Protein AF-A0A1Y3APF0-F1 (afdb_monomer_lite)

Sequence (193 aa):
MRGRDNGLPDYNTIRKYFNFPPVKNWSEINPLLYEKAPELFEILSRLYDNNLDNIDVYVGGMVESELDTGRPGPLFRAIIREQFLRIRDADRFWFENKHNGVFSEEEIEEIRKIKLWDIIVNATNIPTDAIQKDLFLFRPDDPCPQPRQMTIVAVVGYGVIKLNNRQRLKIKQQREMSQKKNYDKLCKYIPYH

Secondary structure (DSSP, 8-state):
-HHHHTTPPBHHHHHHHTTPPPP-SGGGT-HHHHHH-HHHHHHHHHHTTT-GGG-BHHHHHHHTS-TTT-PPPHHHHHHHHHHHHHHHHH-TT-TT-GGG-SS-HHHHHHHHH--HHHHHHHHS---TTSS-S-TTS--TTSSS--SSPPPHHHHHHHHHHHHHHHHHHHHHHHHHHHHHHHHHHHTT-----

Organism: Euroglyphus maynei (NCBI:txid6958)

Structure (mmCIF, N/CA/C/O backbone):
data_AF-A0A1Y3APF0-F1
#
_entry.id   AF-A0A1Y3APF0-F1
#
loop_
_atom_site.group_PDB
_atom_site.id
_atom_site.type_symbol
_atom_site.label_atom_id
_atom_site.label_alt_id
_atom_site.label_comp_id
_atom_site.label_asym_id
_atom_site.label_entity_id
_atom_site.label_seq_id
_atom_site.pdbx_PDB_ins_code
_atom_site.Cartn_x
_atom_site.Cartn_y
_atom_site.Cartn_z
_atom_site.occupancy
_atom_site.B_iso_or_equiv
_atom_site.auth_seq_id
_atom_site.auth_comp_id
_atom_site.auth_asym_id
_atom_site.auth_atom_id
_atom_site.pdbx_PDB_model_num
ATOM 1 N N . MET A 1 1 ? 1.932 -16.646 -12.198 1.00 64.50 1 MET A N 1
ATOM 2 C CA . MET A 1 1 ? 0.901 -17.092 -13.162 1.00 64.50 1 MET A CA 1
ATOM 3 C C . MET A 1 1 ? -0.330 -16.199 -13.133 1.00 64.50 1 MET A C 1
ATOM 5 O O . MET A 1 1 ? -0.555 -15.562 -14.145 1.00 64.50 1 MET A O 1
ATOM 9 N N . ARG A 1 2 ? -0.998 -15.983 -11.985 1.00 91.19 2 ARG A N 1
ATOM 10 C CA . ARG A 1 2 ? -2.202 -15.122 -11.908 1.00 91.19 2 ARG A CA 1
ATOM 11 C C . ARG A 1 2 ? -2.121 -13.772 -12.636 1.00 91.19 2 ARG A C 1
ATOM 13 O O . ARG A 1 2 ? -3.085 -13.410 -13.286 1.00 91.19 2 ARG A O 1
ATOM 20 N N . GLY A 1 3 ? -1.016 -13.026 -12.551 1.00 90.75 3 GLY A N 1
ATOM 21 C CA . GLY A 1 3 ? -0.902 -11.743 -13.267 1.00 90.75 3 GLY A CA 1
ATOM 22 C C . GLY A 1 3 ? -1.050 -11.880 -14.788 1.00 90.75 3 GLY A C 1
ATOM 23 O O . GLY A 1 3 ? -1.808 -11.134 -15.398 1.00 90.75 3 GLY A O 1
ATOM 24 N N . ARG A 1 4 ? -0.405 -12.893 -15.375 1.00 92.62 4 ARG A N 1
ATOM 25 C CA . ARG A 1 4 ? -0.500 -13.204 -16.807 1.00 92.62 4 ARG A CA 1
ATOM 26 C C . ARG A 1 4 ? -1.881 -13.736 -17.179 1.00 92.62 4 ARG A C 1
ATOM 28 O O . ARG A 1 4 ? -2.434 -13.308 -18.182 1.00 92.62 4 ARG A O 1
ATOM 35 N N . ASP A 1 5 ? -2.469 -14.584 -16.333 1.00 95.31 5 ASP A N 1
ATOM 36 C CA . ASP A 1 5 ? -3.828 -15.111 -16.538 1.00 95.31 5 ASP A CA 1
ATOM 37 C C . ASP A 1 5 ? -4.881 -13.987 -16.581 1.00 95.31 5 ASP A C 1
ATOM 39 O O . ASP A 1 5 ? -5.883 -14.093 -17.280 1.00 95.31 5 ASP A O 1
ATOM 43 N N . ASN A 1 6 ? -4.641 -12.898 -15.842 1.00 95.38 6 ASN A N 1
ATOM 44 C CA . ASN A 1 6 ? -5.496 -11.710 -15.817 1.00 95.38 6 ASN A CA 1
ATOM 45 C C . ASN A 1 6 ? -5.105 -10.652 -16.866 1.00 95.38 6 ASN A C 1
ATOM 47 O O . ASN A 1 6 ? -5.680 -9.567 -16.862 1.00 95.38 6 ASN A O 1
ATOM 51 N N . GLY A 1 7 ? -4.124 -10.930 -17.733 1.00 95.00 7 GLY A N 1
ATOM 52 C CA . GLY A 1 7 ? -3.685 -9.995 -18.769 1.00 95.00 7 GLY A CA 1
ATOM 53 C C . GLY A 1 7 ? -3.131 -8.681 -18.215 1.00 95.00 7 GLY A C 1
ATOM 54 O O . GLY A 1 7 ? -3.356 -7.629 -18.811 1.00 95.00 7 GLY A O 1
ATOM 55 N N . LEU A 1 8 ? -2.452 -8.715 -17.060 1.00 96.00 8 LEU A N 1
ATOM 56 C CA . LEU A 1 8 ? -1.826 -7.511 -16.518 1.00 96.00 8 LEU A CA 1
ATOM 57 C C . LEU A 1 8 ? -0.769 -6.971 -17.499 1.00 96.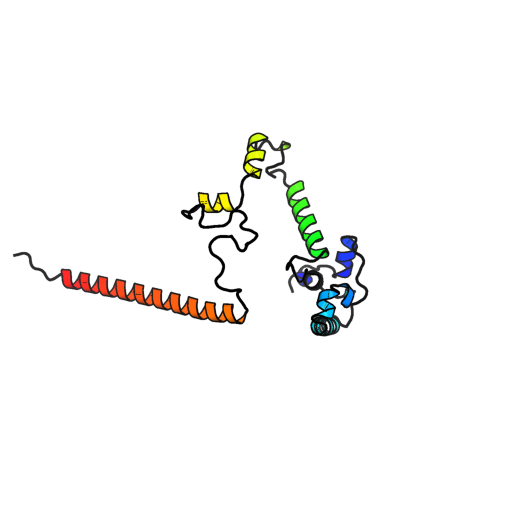00 8 LEU A C 1
ATOM 59 O O . LEU A 1 8 ? 0.039 -7.761 -17.993 1.00 96.00 8 LEU A O 1
ATOM 63 N N . PRO A 1 9 ? -0.738 -5.649 -17.747 1.00 96.38 9 PRO A N 1
ATOM 64 C CA . PRO A 1 9 ? 0.321 -5.031 -18.533 1.00 96.38 9 PRO A CA 1
ATOM 65 C C . PRO A 1 9 ? 1.701 -5.206 -17.892 1.00 96.38 9 PRO A C 1
ATOM 67 O O . PRO A 1 9 ? 1.826 -5.496 -16.695 1.00 96.38 9 PRO A O 1
ATOM 70 N N . ASP A 1 10 ? 2.741 -4.981 -18.690 1.00 96.62 10 ASP A N 1
ATOM 71 C CA . ASP A 1 10 ? 4.117 -5.010 -18.214 1.00 96.62 10 ASP A CA 1
ATOM 72 C C . ASP A 1 10 ? 4.420 -3.859 -17.243 1.00 96.62 10 ASP A C 1
ATOM 74 O O . ASP A 1 10 ? 3.712 -2.848 -17.136 1.00 96.62 10 ASP A O 1
ATOM 78 N N . TYR A 1 11 ? 5.515 -4.033 -16.516 1.00 98.00 11 TYR A N 1
ATOM 79 C CA . TYR A 1 11 ? 6.002 -3.106 -15.511 1.00 98.00 11 TYR A CA 1
ATOM 80 C C . TYR A 1 11 ? 6.180 -1.674 -16.037 1.00 98.00 11 TYR A C 1
ATOM 82 O O . TYR A 1 11 ? 5.711 -0.732 -15.394 1.00 98.00 11 TYR A O 1
ATOM 90 N N . ASN A 1 12 ? 6.794 -1.482 -17.207 1.00 98.00 12 ASN A N 1
ATOM 91 C CA . ASN A 1 12 ? 7.037 -0.152 -17.765 1.00 98.00 12 ASN A CA 1
ATOM 92 C C . ASN A 1 12 ? 5.746 0.521 -18.244 1.00 98.00 12 ASN A C 1
ATOM 94 O O . ASN A 1 12 ? 5.584 1.734 -18.071 1.00 98.00 12 ASN A O 1
ATOM 98 N N . THR A 1 13 ? 4.802 -0.246 -18.785 1.00 98.00 13 THR A N 1
ATOM 99 C CA . THR A 1 13 ? 3.464 0.246 -19.128 1.00 98.00 13 THR A CA 1
ATOM 100 C C . THR A 1 13 ? 2.712 0.732 -17.889 1.00 98.00 13 THR A C 1
ATOM 102 O O . THR A 1 13 ? 2.185 1.848 -17.893 1.00 98.00 13 THR A O 1
ATOM 105 N N . ILE A 1 14 ? 2.715 -0.032 -16.791 1.00 97.81 14 ILE A N 1
ATOM 106 C CA . ILE A 1 14 ? 2.063 0.395 -15.542 1.00 97.81 14 ILE A CA 1
ATOM 107 C C . ILE A 1 14 ? 2.780 1.593 -14.906 1.00 97.81 14 ILE A C 1
ATOM 109 O O . ILE A 1 14 ? 2.119 2.507 -14.412 1.00 97.81 14 ILE A O 1
ATOM 113 N N . ARG A 1 15 ? 4.115 1.661 -14.967 1.00 98.25 15 ARG A N 1
ATOM 114 C CA . ARG A 1 15 ? 4.859 2.851 -14.523 1.00 98.25 15 ARG A CA 1
ATOM 115 C C . ARG A 1 15 ? 4.406 4.108 -15.252 1.00 98.25 15 ARG A C 1
ATOM 117 O O . ARG A 1 15 ? 4.077 5.090 -14.592 1.00 98.25 15 ARG A O 1
ATOM 124 N N . LYS A 1 16 ? 4.318 4.054 -16.585 1.00 98.00 16 LYS A N 1
ATOM 125 C CA . LYS A 1 16 ? 3.827 5.173 -17.402 1.00 98.00 16 LYS A CA 1
ATOM 126 C C . LYS A 1 16 ? 2.398 5.564 -17.025 1.00 98.00 16 LYS A C 1
ATOM 128 O O . LYS A 1 16 ? 2.129 6.752 -16.889 1.00 98.00 16 LYS A O 1
ATOM 133 N N . TYR A 1 17 ? 1.509 4.591 -16.805 1.00 97.62 17 TYR A N 1
ATOM 134 C CA . TYR A 1 17 ? 0.131 4.851 -16.368 1.00 97.62 17 TYR A CA 1
ATOM 135 C C . TYR A 1 17 ? 0.074 5.654 -15.056 1.00 97.62 17 TYR A C 1
ATOM 137 O O . TYR A 1 17 ? -0.716 6.585 -14.932 1.00 97.62 17 TYR A O 1
ATOM 145 N N . PHE A 1 18 ? 0.959 5.353 -14.099 1.00 97.94 18 PHE A N 1
ATOM 146 C CA . PHE A 1 18 ? 1.084 6.100 -12.840 1.00 97.94 18 PHE A CA 1
ATOM 147 C C . PHE A 1 18 ? 2.016 7.326 -12.921 1.00 97.94 18 PHE A C 1
ATOM 149 O O . PHE A 1 18 ? 2.407 7.863 -11.886 1.00 97.94 18 PHE A O 1
ATOM 156 N N . ASN A 1 19 ? 2.352 7.805 -14.124 1.00 97.94 19 ASN A N 1
ATOM 157 C CA . ASN A 1 19 ? 3.243 8.948 -14.373 1.00 97.94 19 ASN A CA 1
ATOM 158 C C . ASN A 1 19 ? 4.678 8.783 -13.840 1.00 97.94 19 ASN A C 1
ATOM 160 O O . ASN A 1 19 ? 5.387 9.768 -13.627 1.00 97.94 19 ASN A O 1
ATOM 164 N N . PHE A 1 20 ? 5.137 7.548 -13.647 1.00 97.69 20 PHE A N 1
ATOM 165 C CA . PHE A 1 20 ? 6.541 7.271 -13.378 1.00 97.69 20 PHE A CA 1
ATOM 166 C C . PHE A 1 20 ? 7.329 7.153 -14.689 1.00 97.69 20 PHE A C 1
ATOM 168 O O . PHE A 1 20 ? 6.816 6.612 -15.675 1.00 97.69 20 PHE A O 1
ATOM 175 N N . PRO A 1 21 ? 8.598 7.600 -14.719 1.00 96.94 21 PRO A N 1
ATOM 176 C CA . PRO A 1 21 ? 9.449 7.378 -15.877 1.00 96.94 21 PRO A CA 1
ATOM 177 C C . PRO A 1 21 ? 9.666 5.869 -16.080 1.00 96.94 21 PRO A C 1
ATOM 179 O O . PRO A 1 21 ? 9.893 5.152 -15.093 1.00 96.94 21 PRO A O 1
ATOM 182 N N . PRO A 1 22 ? 9.609 5.367 -17.327 1.00 96.81 22 PRO A N 1
ATOM 183 C CA . PRO A 1 22 ? 9.982 3.988 -17.609 1.00 96.81 22 PRO A CA 1
ATOM 184 C C . PRO A 1 22 ? 11.457 3.777 -17.273 1.00 96.81 22 PRO A C 1
ATOM 186 O O . PRO A 1 22 ? 12.277 4.668 -17.515 1.00 96.81 22 PRO A O 1
ATOM 189 N N . VAL A 1 23 ? 11.784 2.608 -16.729 1.00 97.38 23 VAL A N 1
ATOM 190 C CA . VAL A 1 23 ? 13.181 2.237 -16.486 1.00 97.38 23 VAL A CA 1
ATOM 191 C C . VAL A 1 23 ? 13.840 1.839 -17.804 1.00 97.38 23 VAL A C 1
ATOM 193 O O . VAL A 1 23 ? 13.210 1.214 -18.662 1.00 97.38 23 VAL A O 1
ATOM 196 N N . LYS A 1 24 ? 15.108 2.211 -17.970 1.00 96.75 24 LYS A N 1
ATOM 197 C CA . LYS A 1 24 ? 15.900 1.979 -19.190 1.00 96.75 24 LYS A CA 1
ATOM 198 C C . LYS A 1 24 ? 17.045 0.992 -18.990 1.00 96.75 24 LYS A C 1
ATOM 200 O O . LYS A 1 24 ? 17.653 0.554 -19.962 1.00 96.75 24 LYS A O 1
ATOM 205 N N . ASN A 1 25 ? 17.349 0.641 -17.745 1.00 96.31 25 ASN A N 1
ATOM 206 C CA . ASN A 1 25 ? 18.314 -0.390 -17.377 1.00 96.31 25 ASN A CA 1
ATOM 207 C C . ASN A 1 25 ? 17.884 -1.075 -16.070 1.00 96.31 25 ASN A C 1
ATOM 209 O O . ASN A 1 25 ? 17.063 -0.557 -15.316 1.00 96.31 25 ASN A O 1
ATOM 213 N N . TRP A 1 26 ? 18.451 -2.250 -15.803 1.00 96.88 26 TRP A N 1
ATOM 214 C CA . TRP A 1 26 ? 18.116 -3.064 -14.632 1.00 96.88 26 TRP A CA 1
ATOM 215 C C . TRP A 1 26 ? 18.462 -2.383 -13.301 1.00 96.88 26 TRP A C 1
ATOM 217 O O . TRP A 1 26 ? 17.704 -2.502 -12.341 1.00 96.88 26 TRP A O 1
ATOM 227 N N . SER A 1 27 ? 19.55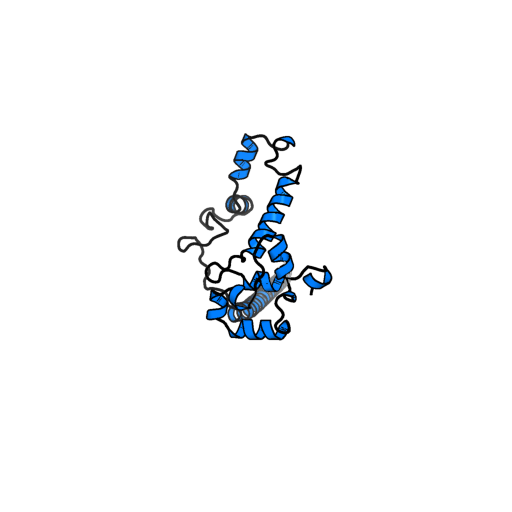5 -1.616 -13.257 1.00 96.69 27 SER A N 1
ATOM 228 C CA . SER A 1 27 ? 19.973 -0.869 -12.065 1.00 96.69 27 SER A CA 1
ATOM 229 C C . SER A 1 27 ? 19.008 0.248 -11.666 1.00 96.69 27 SER A C 1
ATOM 231 O O . SER A 1 27 ? 18.909 0.563 -10.484 1.00 96.69 27 SER A O 1
ATOM 233 N N . GLU A 1 28 ? 18.260 0.825 -12.611 1.00 97.25 28 GLU A N 1
ATOM 234 C CA . GLU A 1 28 ? 17.280 1.885 -12.332 1.00 97.25 28 GLU A CA 1
ATOM 235 C C . GLU A 1 28 ? 16.063 1.398 -11.534 1.00 97.25 28 GLU A C 1
ATOM 237 O O . GLU A 1 28 ? 15.410 2.214 -10.885 1.00 97.25 28 GLU A O 1
ATOM 242 N N . ILE A 1 29 ? 15.753 0.095 -11.551 1.00 96.94 29 ILE A N 1
ATOM 243 C CA . ILE A 1 29 ? 14.611 -0.458 -10.801 1.00 96.94 29 ILE A CA 1
ATOM 244 C C . ILE A 1 29 ? 14.836 -0.277 -9.295 1.00 96.94 29 ILE A C 1
ATOM 246 O O . ILE A 1 29 ? 13.931 0.137 -8.572 1.00 96.94 29 ILE A O 1
ATOM 250 N N . ASN A 1 30 ? 16.048 -0.579 -8.823 1.00 97.50 30 ASN A N 1
ATOM 251 C CA . ASN A 1 30 ? 16.456 -0.375 -7.437 1.00 97.50 30 ASN A CA 1
ATOM 252 C C . ASN A 1 30 ? 17.993 -0.298 -7.346 1.00 97.50 30 ASN A C 1
ATOM 254 O O . ASN A 1 30 ? 18.642 -1.340 -7.228 1.00 97.50 30 ASN A O 1
ATOM 258 N N . PRO A 1 31 ? 18.584 0.913 -7.377 1.00 96.31 31 PRO A N 1
ATOM 259 C CA . PRO A 1 31 ? 20.039 1.079 -7.412 1.00 96.31 31 PRO A CA 1
ATOM 260 C C . PRO A 1 31 ? 20.757 0.455 -6.212 1.00 96.31 31 PRO A C 1
ATOM 262 O O . PRO A 1 31 ? 21.804 -0.168 -6.365 1.00 96.31 31 PRO A O 1
ATOM 265 N N . LEU A 1 32 ? 20.168 0.567 -5.018 1.00 95.62 32 LEU A N 1
ATOM 266 C CA . LEU A 1 32 ? 20.764 0.038 -3.792 1.00 95.62 32 LEU A CA 1
ATOM 267 C C . LEU A 1 32 ? 20.726 -1.495 -3.755 1.00 95.62 32 LEU A C 1
ATOM 269 O O . LEU A 1 32 ? 21.680 -2.127 -3.305 1.00 95.62 32 LEU A O 1
ATOM 273 N N . LEU A 1 33 ? 19.629 -2.108 -4.211 1.00 96.12 33 LEU A N 1
ATOM 274 C CA . LEU A 1 33 ? 19.555 -3.566 -4.323 1.00 96.12 33 LEU A CA 1
ATOM 275 C C . LEU A 1 33 ? 20.475 -4.076 -5.432 1.00 96.12 33 LEU A C 1
ATOM 277 O O . LEU A 1 33 ? 21.080 -5.128 -5.261 1.00 96.12 33 LEU A O 1
ATOM 281 N N . TYR A 1 34 ? 20.616 -3.329 -6.528 1.00 96.69 34 TYR A N 1
ATOM 282 C CA . TYR A 1 34 ? 21.534 -3.666 -7.615 1.00 96.69 34 TYR A CA 1
ATOM 283 C C . TYR A 1 34 ? 22.988 -3.704 -7.142 1.00 96.69 34 TYR A C 1
ATOM 285 O O . TYR A 1 34 ? 23.720 -4.625 -7.485 1.00 96.69 34 TYR A O 1
ATOM 293 N N . GLU A 1 35 ? 23.392 -2.748 -6.302 1.00 96.75 35 GLU A N 1
ATOM 294 C CA . GLU A 1 35 ? 24.722 -2.735 -5.685 1.00 96.75 35 GLU A CA 1
ATOM 295 C C . GLU A 1 35 ? 24.926 -3.911 -4.716 1.00 96.75 35 GLU A C 1
ATOM 297 O O . GLU A 1 35 ? 25.985 -4.535 -4.705 1.00 96.75 35 GLU A O 1
ATOM 302 N N . LYS A 1 36 ? 23.914 -4.231 -3.900 1.00 96.62 36 LYS A N 1
ATOM 303 C CA . LYS A 1 36 ? 24.020 -5.256 -2.847 1.00 96.62 36 LYS A CA 1
ATOM 304 C C . LYS A 1 36 ? 23.851 -6.695 -3.335 1.00 96.62 36 LYS A C 1
ATOM 306 O O . LYS A 1 36 ? 24.342 -7.598 -2.664 1.00 96.62 36 LYS A O 1
ATOM 311 N N . ALA A 1 37 ? 23.117 -6.905 -4.423 1.00 96.31 37 ALA A N 1
ATOM 312 C CA . ALA A 1 37 ? 22.774 -8.220 -4.962 1.00 96.31 37 ALA A CA 1
ATOM 313 C C . ALA A 1 37 ? 22.732 -8.195 -6.506 1.00 96.31 37 ALA A C 1
ATOM 315 O O . ALA A 1 37 ? 21.667 -8.406 -7.101 1.00 96.31 37 ALA A O 1
ATOM 316 N N . PRO A 1 38 ? 23.858 -7.904 -7.185 1.00 96.75 38 PRO A N 1
ATOM 317 C CA . PRO A 1 38 ? 23.908 -7.826 -8.647 1.00 96.75 38 PRO A CA 1
ATOM 318 C C . PRO A 1 38 ? 23.488 -9.138 -9.332 1.00 96.75 38 PRO A C 1
ATOM 320 O O . PRO A 1 38 ? 22.846 -9.113 -10.383 1.00 96.75 38 PRO A O 1
ATOM 323 N N . GLU A 1 39 ? 23.750 -10.289 -8.709 1.00 97.50 39 GLU A N 1
ATOM 324 C CA . GLU A 1 39 ? 23.386 -11.615 -9.212 1.00 97.50 39 GLU A CA 1
ATOM 325 C C . GLU A 1 39 ? 21.870 -11.794 -9.393 1.00 97.50 39 GLU A C 1
ATOM 327 O O . GLU A 1 39 ? 21.427 -12.492 -10.309 1.00 97.50 39 GLU A O 1
ATOM 332 N N . LEU A 1 40 ? 21.052 -11.123 -8.570 1.00 96.69 40 LEU A N 1
ATOM 333 C CA . LEU A 1 40 ? 19.597 -11.117 -8.730 1.00 96.69 40 LEU A CA 1
ATOM 334 C C . LEU A 1 40 ? 19.206 -10.483 -10.068 1.00 96.69 40 LEU A C 1
ATOM 336 O O . LEU A 1 40 ? 18.346 -11.008 -10.776 1.00 96.69 40 LEU A O 1
ATOM 340 N N . PHE A 1 41 ? 19.842 -9.370 -10.431 1.00 97.50 41 PHE A N 1
ATOM 341 C CA . PHE A 1 41 ? 19.545 -8.654 -11.668 1.00 97.50 41 PHE A CA 1
ATOM 342 C C . PHE A 1 41 ? 20.100 -9.363 -12.900 1.00 97.50 41 PHE A C 1
ATOM 344 O O . PHE A 1 41 ? 19.462 -9.311 -13.948 1.00 97.50 41 PHE A O 1
ATOM 351 N N . GLU A 1 42 ? 21.211 -10.094 -12.785 1.00 97.12 42 GLU A N 1
ATOM 352 C CA . GLU A 1 42 ? 21.680 -10.985 -13.854 1.00 97.12 42 GLU A CA 1
ATOM 353 C C . GLU A 1 42 ? 20.669 -12.101 -14.147 1.00 97.12 42 GLU A C 1
ATOM 355 O O . GLU A 1 42 ? 20.366 -12.394 -15.308 1.00 97.12 42 GLU A O 1
ATOM 360 N N . ILE A 1 43 ? 20.112 -12.710 -13.095 1.00 97.69 43 ILE A N 1
ATOM 361 C CA . ILE A 1 43 ? 19.075 -13.739 -13.225 1.00 97.69 43 ILE A CA 1
ATOM 362 C C . ILE A 1 43 ? 17.811 -13.139 -13.841 1.00 97.69 43 ILE A C 1
ATOM 364 O O . ILE A 1 43 ? 17.278 -13.706 -14.794 1.00 97.69 43 ILE A O 1
ATOM 368 N N . LEU A 1 44 ? 17.339 -11.996 -13.335 1.00 97.06 44 LEU A N 1
ATOM 369 C CA . LEU A 1 44 ? 16.156 -11.320 -13.870 1.00 97.06 44 LEU A CA 1
ATOM 370 C C . LEU A 1 44 ? 16.348 -10.930 -15.338 1.00 97.06 44 LEU A C 1
ATOM 372 O O . LEU A 1 44 ? 15.484 -11.231 -16.157 1.00 97.06 44 LEU A O 1
ATOM 376 N N . SER A 1 45 ? 17.497 -10.347 -15.684 1.00 97.19 45 SER A N 1
ATOM 377 C CA . SER A 1 45 ? 17.846 -10.015 -17.065 1.00 97.19 45 SER A CA 1
ATOM 378 C C . SER A 1 45 ? 17.752 -11.236 -17.969 1.00 97.19 45 SER A C 1
ATOM 380 O O . SER A 1 45 ? 17.051 -11.194 -18.976 1.00 97.19 45 SER A O 1
ATOM 382 N N . ARG A 1 46 ? 18.347 -12.365 -17.575 1.00 97.56 46 ARG A N 1
ATOM 383 C CA . ARG A 1 46 ? 18.271 -13.603 -18.359 1.00 97.56 46 ARG A CA 1
ATOM 384 C C . ARG A 1 46 ? 16.847 -14.151 -18.479 1.00 97.56 46 ARG A C 1
ATOM 386 O O . ARG A 1 46 ? 16.483 -14.634 -19.542 1.00 97.56 46 ARG A O 1
ATOM 393 N N . LEU A 1 47 ? 16.051 -14.096 -17.409 1.00 96.94 47 LEU A N 1
ATOM 394 C CA . LEU A 1 47 ? 14.676 -14.615 -17.396 1.00 96.94 47 LEU A CA 1
ATOM 395 C C . LEU A 1 47 ? 13.717 -13.828 -18.296 1.00 96.94 47 LEU A C 1
ATOM 397 O O . LEU A 1 47 ? 12.712 -14.385 -18.731 1.00 96.94 47 LEU A O 1
ATOM 401 N N . TYR A 1 48 ? 14.014 -12.555 -18.546 1.00 96.94 48 TYR A N 1
ATOM 402 C CA . TYR A 1 48 ? 13.210 -11.671 -19.387 1.00 96.94 48 TYR A CA 1
ATOM 403 C C . TYR A 1 48 ? 13.904 -11.323 -20.712 1.00 96.94 48 TYR A C 1
ATOM 405 O O . TYR A 1 48 ? 13.595 -10.293 -21.305 1.00 96.94 48 TYR A O 1
ATOM 413 N N . ASP A 1 49 ? 14.848 -12.151 -21.177 1.00 97.19 49 ASP A N 1
ATOM 414 C CA . ASP A 1 49 ? 15.582 -11.967 -22.443 1.00 97.19 49 ASP A CA 1
ATOM 415 C C . ASP A 1 49 ? 16.234 -10.577 -22.582 1.00 97.19 49 ASP A C 1
ATOM 417 O O . ASP A 1 49 ? 16.294 -9.981 -23.656 1.00 97.19 49 ASP A O 1
ATOM 421 N N . ASN A 1 50 ? 16.701 -10.038 -21.455 1.00 96.31 50 ASN A N 1
ATOM 422 C CA . ASN A 1 50 ? 17.232 -8.689 -21.292 1.00 96.31 50 ASN A CA 1
ATOM 423 C C . ASN A 1 50 ? 16.284 -7.572 -21.784 1.00 96.31 50 ASN A C 1
ATOM 425 O O . ASN A 1 50 ? 16.729 -6.474 -22.117 1.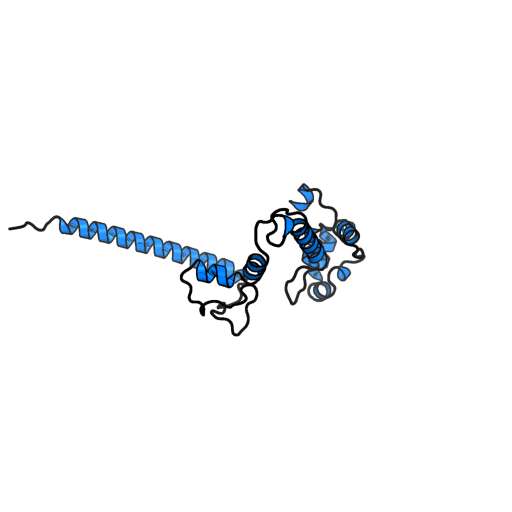00 96.31 50 ASN A O 1
ATOM 429 N N . ASN A 1 51 ? 14.976 -7.836 -21.811 1.00 96.81 51 ASN A N 1
ATOM 430 C CA . ASN A 1 51 ? 13.950 -6.892 -22.226 1.00 96.81 51 ASN A CA 1
ATOM 431 C C . ASN A 1 51 ? 13.148 -6.383 -21.017 1.00 96.81 51 ASN A C 1
ATOM 433 O O . ASN A 1 51 ? 12.361 -7.110 -20.411 1.00 96.81 51 ASN A O 1
ATOM 437 N N . LEU A 1 52 ? 13.329 -5.102 -20.688 1.00 95.19 52 LEU A N 1
ATOM 438 C CA . LEU A 1 52 ? 12.658 -4.447 -19.559 1.00 95.19 52 LEU A CA 1
ATOM 439 C C . LEU A 1 52 ? 11.143 -4.297 -19.763 1.00 95.19 52 LEU A C 1
ATOM 441 O O . LEU A 1 52 ? 10.401 -4.265 -18.783 1.00 95.19 52 LEU A O 1
ATOM 445 N N . ASP A 1 53 ? 10.678 -4.259 -21.014 1.00 95.56 53 ASP A N 1
ATOM 446 C CA . ASP A 1 53 ? 9.253 -4.147 -21.349 1.00 95.56 53 ASP A CA 1
ATOM 447 C C . ASP A 1 53 ? 8.521 -5.502 -21.261 1.00 95.56 53 ASP A C 1
ATOM 449 O O . ASP A 1 53 ? 7.312 -5.571 -21.454 1.00 95.56 53 ASP A O 1
ATOM 453 N N . ASN A 1 54 ? 9.233 -6.584 -20.919 1.00 95.94 54 ASN A N 1
ATOM 454 C CA . ASN A 1 54 ? 8.644 -7.901 -20.659 1.00 95.94 54 ASN A CA 1
ATOM 455 C C . ASN A 1 54 ? 8.488 -8.210 -19.161 1.00 95.94 54 ASN A C 1
ATOM 457 O O . ASN A 1 54 ? 7.972 -9.273 -18.809 1.00 95.94 54 ASN A O 1
ATOM 461 N N . ILE A 1 55 ? 8.944 -7.323 -18.269 1.00 97.25 55 ILE A N 1
ATOM 462 C CA . ILE A 1 55 ? 8.908 -7.567 -16.824 1.00 97.25 55 ILE A CA 1
ATOM 463 C C . ILE A 1 55 ? 7.453 -7.610 -16.346 1.00 97.25 55 ILE A C 1
ATOM 465 O O . ILE A 1 55 ? 6.705 -6.643 -16.496 1.00 97.25 55 ILE A O 1
ATOM 469 N N . ASP A 1 56 ? 7.064 -8.707 -15.691 1.00 97.06 56 ASP A N 1
ATOM 470 C CA . ASP A 1 56 ? 5.764 -8.791 -15.026 1.00 97.06 56 ASP A CA 1
ATOM 471 C C . ASP A 1 56 ? 5.667 -7.698 -13.943 1.00 97.06 56 ASP A C 1
ATOM 473 O O . ASP A 1 56 ? 6.537 -7.606 -13.070 1.00 97.06 56 ASP A O 1
ATOM 477 N N . VAL A 1 57 ? 4.577 -6.917 -13.926 1.00 96.75 57 VAL A N 1
ATOM 478 C CA . VAL A 1 57 ? 4.381 -5.812 -12.960 1.00 96.75 57 VAL A CA 1
ATOM 479 C C . VAL A 1 57 ? 4.596 -6.238 -11.505 1.00 96.75 57 VAL A C 1
ATOM 481 O O . VAL A 1 57 ? 5.145 -5.482 -10.705 1.00 96.75 57 VAL A O 1
ATOM 484 N N . TYR A 1 58 ? 4.206 -7.471 -11.162 1.00 96.00 58 TYR A N 1
ATOM 485 C CA . TYR A 1 58 ? 4.389 -7.996 -9.815 1.00 96.00 58 TYR A CA 1
ATOM 486 C C . TYR A 1 58 ? 5.873 -8.154 -9.462 1.00 96.00 58 TYR A C 1
ATOM 488 O O . TYR A 1 58 ? 6.287 -7.784 -8.369 1.00 96.00 58 TYR A O 1
ATOM 496 N N . VAL A 1 59 ? 6.681 -8.664 -10.396 1.00 96.69 59 VAL A N 1
ATOM 497 C CA . VAL A 1 59 ? 8.124 -8.839 -10.198 1.00 96.69 59 VAL A CA 1
ATOM 498 C C . VAL A 1 59 ? 8.809 -7.482 -10.104 1.00 96.69 59 VAL A C 1
ATOM 500 O O . VAL A 1 59 ? 9.530 -7.250 -9.138 1.00 96.69 59 VAL A O 1
ATOM 503 N N . GLY A 1 60 ? 8.526 -6.566 -11.034 1.00 96.56 60 GLY A N 1
ATOM 504 C CA . GLY A 1 60 ? 9.098 -5.218 -10.999 1.00 96.56 60 GLY A CA 1
ATOM 505 C C . GLY A 1 60 ? 8.768 -4.479 -9.699 1.00 96.56 60 GLY A C 1
ATOM 506 O O . GLY A 1 60 ? 9.668 -3.993 -9.019 1.00 96.56 60 GLY A O 1
ATOM 507 N N . GLY A 1 61 ? 7.500 -4.482 -9.277 1.00 96.62 61 GLY A N 1
ATOM 508 C CA . GLY A 1 61 ? 7.088 -3.823 -8.035 1.00 96.62 61 GLY A CA 1
ATOM 509 C C . GLY A 1 61 ? 7.654 -4.454 -6.755 1.00 96.62 61 GLY A C 1
ATOM 510 O O . GLY A 1 61 ? 7.890 -3.734 -5.787 1.00 96.62 61 GLY A O 1
ATOM 511 N N . MET A 1 62 ? 7.933 -5.765 -6.735 1.00 96.19 62 MET A N 1
ATOM 512 C CA . MET A 1 62 ? 8.666 -6.381 -5.620 1.00 96.19 62 MET A CA 1
ATOM 513 C C . MET A 1 62 ? 10.119 -5.900 -5.561 1.00 96.19 62 MET A C 1
ATOM 515 O O . MET A 1 62 ? 10.607 -5.597 -4.472 1.00 96.19 62 MET A O 1
ATOM 519 N N . VAL A 1 63 ? 10.798 -5.823 -6.710 1.00 96.81 63 VAL A N 1
ATOM 520 C CA . VAL A 1 63 ? 12.212 -5.417 -6.798 1.00 96.81 63 VAL A CA 1
ATOM 521 C C . VAL A 1 63 ? 12.396 -3.944 -6.408 1.00 96.81 63 VAL A C 1
ATOM 523 O O . VAL A 1 63 ? 13.418 -3.596 -5.824 1.00 96.81 63 VAL A O 1
ATOM 526 N N . GLU A 1 64 ? 11.392 -3.089 -6.620 1.00 97.19 64 GLU A N 1
ATOM 527 C CA . GLU A 1 64 ? 11.400 -1.693 -6.150 1.00 97.19 64 GLU A CA 1
ATOM 528 C C . GLU A 1 64 ? 11.342 -1.519 -4.615 1.00 97.19 64 GLU A C 1
ATOM 530 O O . GLU A 1 64 ? 11.424 -0.389 -4.131 1.00 97.19 64 GLU A O 1
ATOM 535 N N . SER A 1 65 ? 11.129 -2.582 -3.832 1.00 96.62 65 SER A N 1
ATOM 536 C CA . SER A 1 65 ? 10.888 -2.448 -2.386 1.00 96.62 65 SER A CA 1
ATOM 537 C C . SER A 1 65 ? 12.085 -1.850 -1.636 1.00 96.62 65 SER A C 1
ATOM 539 O O . SER A 1 65 ? 13.247 -2.122 -1.948 1.00 96.62 65 SER A O 1
ATOM 541 N N . GLU A 1 66 ? 11.796 -1.051 -0.607 1.00 94.50 66 GLU A N 1
ATOM 542 C CA . GLU A 1 66 ? 12.816 -0.432 0.247 1.00 94.50 66 GLU A CA 1
ATOM 543 C C . GLU A 1 66 ? 13.521 -1.499 1.100 1.00 94.50 66 GLU A C 1
ATOM 545 O O . GLU A 1 66 ? 12.870 -2.261 1.817 1.00 94.50 66 GLU A O 1
ATOM 550 N N . LEU A 1 67 ? 14.856 -1.561 1.039 1.00 90.12 67 LEU A N 1
ATOM 551 C CA . LEU A 1 67 ? 15.638 -2.609 1.714 1.00 90.12 67 LEU A CA 1
ATOM 552 C C . LEU A 1 67 ? 15.692 -2.463 3.235 1.00 90.12 67 LEU A C 1
ATOM 554 O O . LEU A 1 67 ? 15.815 -3.452 3.949 1.00 90.12 67 LEU A O 1
ATOM 558 N N . ASP A 1 68 ? 15.670 -1.229 3.718 1.00 87.62 68 ASP A N 1
ATOM 559 C CA . ASP A 1 68 ? 15.809 -0.858 5.121 1.00 87.62 68 ASP A CA 1
ATOM 560 C C . ASP A 1 68 ? 14.483 -0.965 5.878 1.00 87.62 68 ASP A C 1
ATOM 562 O O . ASP A 1 68 ? 14.444 -1.478 6.995 1.00 87.62 68 ASP A O 1
ATOM 566 N N . THR A 1 69 ? 13.387 -0.518 5.262 1.00 87.19 69 THR A N 1
ATOM 567 C CA . THR A 1 69 ? 12.060 -0.516 5.893 1.00 87.19 69 THR A CA 1
ATOM 568 C C . THR A 1 69 ? 11.200 -1.721 5.509 1.00 87.19 69 THR A C 1
ATOM 570 O O . THR A 1 69 ? 10.193 -1.984 6.168 1.00 87.19 69 THR A O 1
ATOM 573 N N . GLY A 1 70 ? 11.543 -2.430 4.427 1.00 87.56 70 GLY A N 1
ATOM 574 C CA . GLY A 1 70 ? 10.716 -3.490 3.846 1.00 87.56 70 GLY A CA 1
ATOM 575 C C . GLY A 1 70 ? 9.403 -2.987 3.236 1.00 87.56 70 GLY A C 1
ATOM 576 O O . GLY A 1 70 ? 8.512 -3.785 2.939 1.00 87.56 70 GLY A O 1
ATOM 577 N N . ARG A 1 71 ? 9.234 -1.669 3.081 1.00 93.69 71 ARG A N 1
ATOM 578 C CA . ARG A 1 71 ? 8.008 -1.087 2.533 1.00 93.69 71 ARG A CA 1
ATOM 579 C C . ARG A 1 71 ? 7.936 -1.291 1.015 1.00 93.69 71 ARG A C 1
ATOM 581 O O . ARG A 1 71 ? 8.975 -1.295 0.351 1.00 93.69 71 ARG A O 1
ATOM 588 N N . PRO A 1 72 ? 6.719 -1.356 0.439 1.00 97.12 72 PRO A N 1
ATOM 589 C CA . PRO A 1 72 ? 6.548 -1.445 -1.008 1.00 97.12 72 PRO A CA 1
ATOM 590 C C . PRO A 1 72 ? 7.249 -0.296 -1.732 1.00 97.12 72 PRO A C 1
ATOM 592 O O . PRO A 1 72 ? 7.307 0.814 -1.194 1.00 97.12 72 PRO A O 1
ATOM 595 N N . GLY A 1 73 ? 7.728 -0.548 -2.948 1.00 96.81 73 GLY A N 1
ATOM 596 C CA . GLY A 1 73 ? 8.318 0.477 -3.805 1.00 96.81 73 GLY A CA 1
ATOM 597 C C . GLY A 1 73 ? 7.311 1.520 -4.314 1.00 96.81 73 GLY A C 1
ATOM 598 O O . GLY A 1 73 ? 6.100 1.379 -4.087 1.00 96.81 73 GLY A O 1
ATOM 599 N N . PRO A 1 74 ? 7.779 2.579 -5.002 1.00 96.69 74 PRO A N 1
ATOM 600 C CA . PRO A 1 74 ? 6.936 3.672 -5.489 1.00 96.69 74 PRO A CA 1
ATOM 601 C C . PRO A 1 74 ? 5.722 3.218 -6.308 1.00 96.69 74 PRO A C 1
ATOM 603 O O . PRO A 1 74 ? 4.617 3.719 -6.079 1.00 96.69 74 PRO A O 1
ATOM 606 N N . LEU A 1 75 ? 5.890 2.242 -7.207 1.00 97.75 75 LEU A N 1
ATOM 607 C CA . LEU A 1 75 ? 4.807 1.761 -8.060 1.00 97.75 75 LEU A CA 1
ATOM 608 C C . LEU A 1 75 ? 3.714 1.066 -7.247 1.00 97.75 75 LEU A C 1
ATOM 610 O O . LEU A 1 75 ? 2.535 1.398 -7.370 1.00 97.75 75 LEU A O 1
ATOM 614 N N . PHE A 1 76 ? 4.089 0.132 -6.371 1.00 98.06 76 PHE A N 1
ATOM 615 C CA . PHE A 1 76 ? 3.122 -0.550 -5.511 1.00 98.06 76 PHE A CA 1
ATOM 616 C C . PHE A 1 76 ? 2.458 0.404 -4.519 1.00 98.06 76 PHE A C 1
ATOM 618 O O . PHE A 1 76 ? 1.259 0.276 -4.291 1.00 98.06 76 PHE A O 1
ATOM 625 N N . ARG A 1 77 ? 3.173 1.403 -3.980 1.00 97.94 77 ARG A N 1
ATOM 626 C CA . ARG A 1 77 ? 2.547 2.455 -3.159 1.00 97.94 77 ARG A CA 1
ATOM 627 C C . ARG A 1 77 ? 1.485 3.220 -3.935 1.00 97.94 77 ARG A C 1
ATOM 629 O O . ARG A 1 77 ? 0.413 3.456 -3.385 1.00 97.94 77 ARG A O 1
ATOM 636 N N . ALA A 1 78 ? 1.766 3.592 -5.183 1.00 98.25 78 ALA A N 1
ATOM 637 C CA . ALA A 1 78 ? 0.811 4.303 -6.025 1.00 98.25 78 ALA A CA 1
ATOM 638 C C . ALA A 1 78 ? -0.436 3.453 -6.307 1.00 98.25 78 ALA A C 1
ATOM 640 O O . ALA A 1 78 ? -1.544 3.928 -6.073 1.00 98.25 78 ALA A O 1
ATOM 641 N N . ILE A 1 79 ? -0.255 2.188 -6.705 1.00 98.12 79 ILE A N 1
ATOM 642 C CA . ILE A 1 79 ? -1.353 1.239 -6.959 1.00 98.12 79 ILE A CA 1
ATOM 643 C C . ILE A 1 79 ? -2.206 1.033 -5.704 1.00 98.12 79 ILE A C 1
ATOM 645 O O . ILE A 1 79 ? -3.427 1.159 -5.754 1.00 98.12 79 ILE A O 1
ATOM 649 N N . ILE A 1 80 ? -1.569 0.733 -4.568 1.00 98.25 80 ILE A N 1
ATOM 650 C CA . ILE A 1 80 ? -2.258 0.499 -3.294 1.00 98.25 80 ILE A CA 1
ATOM 651 C C . ILE A 1 80 ? -3.033 1.757 -2.895 1.00 98.25 80 ILE A C 1
ATOM 653 O O . ILE A 1 80 ? -4.226 1.680 -2.613 1.00 98.25 80 ILE A O 1
ATOM 657 N N . ARG A 1 81 ? -2.381 2.925 -2.909 1.00 98.31 81 ARG A N 1
ATOM 658 C CA . ARG A 1 81 ? -3.007 4.196 -2.531 1.00 98.31 81 ARG A CA 1
ATOM 659 C C . ARG A 1 81 ? -4.203 4.523 -3.417 1.00 98.31 81 ARG A C 1
ATOM 661 O O . ARG A 1 81 ? -5.245 4.887 -2.887 1.00 98.31 81 ARG A O 1
ATOM 668 N N . GLU A 1 82 ? -4.058 4.414 -4.734 1.00 98.38 82 GLU A N 1
ATOM 669 C CA . GLU A 1 82 ? -5.132 4.707 -5.686 1.00 98.38 82 GLU A CA 1
ATOM 670 C C . GLU A 1 82 ? -6.346 3.802 -5.452 1.00 98.38 82 GLU A C 1
ATOM 672 O O . GLU A 1 82 ? -7.463 4.307 -5.333 1.00 98.38 82 GLU A O 1
ATOM 677 N N . GLN A 1 83 ? -6.124 2.504 -5.226 1.00 98.25 83 GLN A N 1
ATOM 678 C CA . GLN A 1 83 ? -7.218 1.584 -4.932 1.00 98.25 83 GLN A CA 1
ATOM 679 C C . GLN A 1 83 ? -7.904 1.862 -3.596 1.00 98.25 83 GLN A C 1
ATOM 681 O O . GLN A 1 83 ? -9.133 1.850 -3.533 1.00 98.25 83 GLN A O 1
ATOM 686 N N . PHE A 1 84 ? -7.151 2.147 -2.530 1.00 98.62 84 PHE A N 1
ATOM 687 C CA . PHE A 1 84 ? -7.754 2.499 -1.241 1.00 98.62 84 PHE A CA 1
ATOM 688 C C . PHE A 1 84 ? -8.546 3.810 -1.314 1.00 98.62 84 PHE A C 1
ATOM 690 O O . PHE A 1 84 ? -9.617 3.894 -0.717 1.00 98.62 84 PHE A O 1
ATOM 697 N N . LEU A 1 85 ? -8.064 4.804 -2.070 1.00 98.56 85 LEU A N 1
ATOM 698 C CA . LEU A 1 85 ? -8.806 6.043 -2.312 1.00 98.56 85 LEU A CA 1
ATOM 699 C C . LEU A 1 85 ? -10.109 5.768 -3.057 1.00 98.56 85 LEU A C 1
ATOM 701 O O . LEU A 1 85 ? -11.159 6.204 -2.606 1.00 98.56 85 LEU A O 1
ATOM 705 N N . ARG A 1 86 ? -10.072 4.992 -4.145 1.00 98.62 86 ARG A N 1
ATOM 706 C CA . ARG A 1 86 ? -11.280 4.664 -4.912 1.00 98.62 86 ARG A CA 1
ATOM 707 C C . ARG A 1 86 ? -12.314 3.907 -4.097 1.00 98.62 86 ARG A C 1
ATOM 709 O O . ARG A 1 86 ? -13.491 4.228 -4.194 1.00 98.62 86 ARG A O 1
ATOM 716 N N . ILE A 1 87 ? -11.889 2.919 -3.311 1.00 98.56 87 ILE A N 1
ATOM 717 C CA . ILE A 1 87 ? -12.805 2.157 -2.453 1.00 98.56 87 ILE A CA 1
ATOM 718 C C . ILE A 1 87 ? -13.448 3.087 -1.423 1.00 98.56 87 ILE A C 1
ATOM 720 O O . ILE A 1 87 ? -14.661 3.057 -1.264 1.00 98.56 87 ILE A O 1
ATOM 724 N N . ARG A 1 88 ? -12.655 3.943 -0.771 1.00 98.38 88 ARG A N 1
ATOM 725 C CA . ARG A 1 88 ? -13.152 4.900 0.219 1.00 98.38 88 ARG A CA 1
ATOM 726 C C . ARG A 1 88 ? -14.120 5.917 -0.389 1.00 98.38 88 ARG A C 1
ATOM 728 O O . ARG A 1 88 ? -15.216 6.105 0.122 1.00 98.38 88 ARG A O 1
ATOM 735 N N . ASP A 1 89 ? -13.701 6.575 -1.465 1.00 98.19 89 ASP A N 1
ATOM 736 C CA . ASP A 1 89 ? -14.404 7.723 -2.041 1.00 98.19 89 ASP A CA 1
ATOM 737 C C . ASP A 1 89 ? -15.676 7.296 -2.802 1.00 98.19 89 ASP A C 1
ATOM 739 O O . ASP A 1 89 ? -16.615 8.082 -2.916 1.00 98.19 89 ASP A O 1
ATOM 743 N N . ALA A 1 90 ? -15.731 6.059 -3.316 1.00 97.94 90 ALA A N 1
ATOM 744 C CA . ALA A 1 90 ? -16.897 5.527 -4.026 1.00 97.94 90 ALA A CA 1
ATOM 745 C C . ALA A 1 90 ? -17.895 4.777 -3.125 1.00 97.94 90 ALA A C 1
ATOM 747 O O . ALA A 1 90 ? -18.996 4.450 -3.580 1.00 97.94 90 ALA A O 1
ATOM 748 N N . ASP A 1 91 ? -17.544 4.476 -1.873 1.00 98.38 91 ASP A N 1
ATOM 749 C CA . ASP A 1 91 ? -18.437 3.757 -0.970 1.00 98.38 91 ASP A CA 1
ATOM 750 C C . ASP A 1 91 ? -19.470 4.705 -0.350 1.00 98.38 91 ASP A C 1
ATOM 752 O O . ASP A 1 91 ? -19.187 5.508 0.541 1.00 98.38 91 ASP A O 1
ATOM 756 N N . ARG A 1 92 ? -20.726 4.568 -0.789 1.00 98.12 92 ARG A N 1
ATOM 757 C CA . ARG A 1 92 ? -21.856 5.316 -0.223 1.00 98.12 92 ARG A CA 1
ATOM 758 C C . ARG A 1 92 ? -21.981 5.106 1.289 1.00 98.12 92 ARG A C 1
ATOM 760 O O . ARG A 1 92 ? -22.413 6.026 1.981 1.00 98.12 92 ARG A O 1
ATOM 767 N N . PHE A 1 93 ? -21.620 3.930 1.792 1.00 98.00 93 PHE A N 1
ATOM 768 C CA . PHE A 1 93 ? -21.686 3.557 3.203 1.00 98.00 93 PHE A CA 1
ATOM 769 C C . PHE A 1 93 ? -20.355 3.737 3.942 1.00 98.00 93 PHE A C 1
ATOM 771 O O . PHE A 1 93 ? -20.236 3.288 5.082 1.00 98.00 93 PHE A O 1
ATOM 778 N N . TRP A 1 94 ? -19.378 4.431 3.345 1.00 98.38 94 TRP A N 1
ATOM 779 C CA . TRP A 1 94 ? -18.181 4.850 4.066 1.00 98.38 94 TRP A CA 1
ATOM 780 C C . TRP A 1 94 ? -18.577 5.607 5.338 1.00 98.38 94 TRP A C 1
ATOM 782 O O . TRP A 1 94 ? -19.412 6.513 5.290 1.00 98.38 94 TRP A O 1
ATOM 792 N N . PHE A 1 95 ? -17.993 5.243 6.480 1.00 98.25 95 PHE A N 1
ATOM 793 C CA . PHE A 1 95 ? -18.451 5.748 7.778 1.00 98.25 95 PHE A CA 1
ATOM 794 C C . PHE A 1 95 ? -18.277 7.269 7.930 1.00 98.25 95 PHE A C 1
ATOM 796 O O . PHE A 1 95 ? -19.055 7.895 8.635 1.00 98.25 95 PHE A O 1
ATOM 803 N N . GLU A 1 96 ? -17.311 7.881 7.234 1.00 97.94 96 GLU A N 1
ATOM 804 C CA . GLU A 1 96 ? -17.112 9.341 7.253 1.00 97.94 96 GLU A CA 1
ATOM 805 C C . GLU A 1 96 ? -18.011 10.083 6.243 1.00 97.94 96 GLU A C 1
ATOM 807 O O . GLU A 1 96 ? -17.970 11.312 6.161 1.00 97.94 96 GLU A O 1
ATOM 812 N N . ASN A 1 97 ? -18.806 9.370 5.435 1.00 97.88 97 ASN A N 1
ATOM 813 C CA . ASN A 1 97 ? -19.714 9.997 4.478 1.00 97.88 97 ASN A CA 1
ATOM 814 C C . ASN A 1 97 ? -20.969 10.538 5.181 1.00 97.88 97 ASN A C 1
ATOM 816 O O . ASN A 1 97 ? -22.003 9.880 5.246 1.00 97.88 97 ASN A O 1
ATOM 820 N N . LYS A 1 98 ? -20.911 11.797 5.614 1.00 96.50 98 LYS A N 1
ATOM 821 C CA . LYS A 1 98 ? -21.996 12.501 6.326 1.00 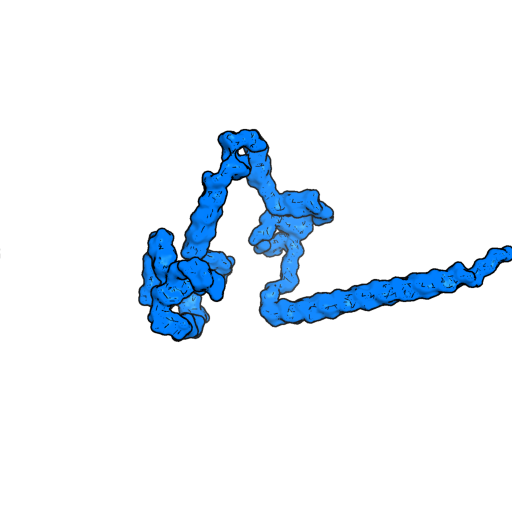96.50 98 LYS A CA 1
ATOM 822 C C . LYS A 1 98 ? -23.333 12.540 5.572 1.00 96.50 98 LYS A C 1
ATOM 824 O O . LYS A 1 98 ? -24.381 12.719 6.181 1.00 96.50 98 LYS A O 1
ATOM 829 N N . HIS A 1 99 ? -23.326 12.371 4.248 1.00 96.50 99 HIS A N 1
ATOM 830 C CA . HIS A 1 99 ? -24.544 12.417 3.435 1.00 96.50 99 HIS A CA 1
ATOM 831 C C . HIS A 1 99 ? -25.410 11.159 3.548 1.00 96.50 99 HIS A C 1
ATOM 833 O O . HIS A 1 99 ? -26.581 11.202 3.174 1.00 96.50 99 HIS A O 1
ATOM 839 N N . ASN A 1 100 ? -24.858 10.037 4.022 1.00 96.69 100 ASN A N 1
ATOM 840 C CA . ASN A 1 100 ? -25.624 8.799 4.172 1.00 96.69 100 ASN A CA 1
ATOM 841 C C . ASN A 1 100 ? -26.446 8.748 5.473 1.00 96.69 100 ASN A C 1
ATOM 843 O O . ASN A 1 100 ? -27.328 7.899 5.581 1.00 96.69 100 ASN A O 1
ATOM 847 N N . GLY A 1 101 ? -26.177 9.649 6.428 1.00 95.62 101 GLY A N 1
ATOM 848 C CA . GLY A 1 101 ? -26.877 9.724 7.711 1.00 95.62 101 GLY A CA 1
ATOM 849 C C . GLY A 1 101 ? -26.723 8.483 8.598 1.00 95.62 101 GLY A C 1
ATOM 850 O O . GLY A 1 101 ? -27.566 8.271 9.463 1.00 95.62 101 GLY A O 1
ATOM 851 N N . VAL A 1 102 ? -25.703 7.646 8.367 1.00 97.25 102 VAL A N 1
ATOM 852 C CA . VAL A 1 102 ? -25.457 6.420 9.149 1.00 97.25 102 VAL A CA 1
ATOM 853 C C . VAL A 1 102 ? -24.917 6.749 10.541 1.00 97.25 102 VAL A C 1
ATOM 855 O O . VAL A 1 102 ? -25.301 6.082 11.497 1.00 97.25 102 VAL A O 1
ATOM 858 N N . PHE A 1 103 ? -24.061 7.769 10.645 1.00 98.25 103 PHE A N 1
ATOM 859 C CA . PHE A 1 103 ? -23.455 8.235 11.894 1.00 98.25 103 PHE A CA 1
ATOM 860 C C . PHE A 1 103 ? -23.583 9.758 12.029 1.00 98.25 103 PHE A C 1
ATOM 862 O O . PHE A 1 103 ? -23.564 10.474 11.020 1.00 98.25 103 PHE A O 1
ATOM 869 N N . SER A 1 104 ? -23.692 10.254 13.264 1.00 98.12 104 SER A N 1
ATOM 870 C CA . SER A 1 104 ? -23.548 11.680 13.586 1.00 98.12 104 SER A CA 1
ATOM 871 C C . SER A 1 104 ? -22.087 12.137 13.464 1.00 98.12 104 SER A C 1
ATOM 873 O O . SER A 1 104 ? -21.171 11.320 13.353 1.00 98.12 104 SER A O 1
ATOM 875 N N . GLU A 1 105 ? -21.842 13.451 13.495 1.00 97.44 105 GLU A N 1
ATOM 876 C CA . GLU A 1 105 ? -20.469 13.977 13.478 1.00 97.44 105 GLU A CA 1
ATOM 877 C C . GLU A 1 105 ? -19.671 13.487 14.690 1.00 97.44 105 GLU A C 1
ATOM 879 O O . GLU A 1 105 ? -18.529 13.051 14.560 1.00 97.44 105 GLU A O 1
ATOM 884 N N . GLU A 1 106 ? -20.306 13.509 15.861 1.00 98.12 106 GLU A N 1
ATOM 885 C CA . GLU A 1 106 ? -19.722 13.071 17.123 1.00 98.12 106 GLU A CA 1
ATOM 886 C C . GLU A 1 106 ? -19.398 11.571 17.083 1.00 98.12 106 GLU A C 1
ATOM 888 O O . GLU A 1 106 ? -18.321 11.156 17.504 1.00 98.12 106 GLU A O 1
ATOM 893 N N . GLU A 1 107 ? -20.284 10.749 16.513 1.00 98.38 107 GLU A N 1
ATOM 894 C CA . GLU A 1 107 ? -20.040 9.313 16.337 1.00 98.38 107 GLU A CA 1
ATOM 895 C C . GLU A 1 107 ? -18.873 9.040 15.376 1.00 98.38 107 GLU A C 1
ATOM 897 O O . GLU A 1 107 ? -18.055 8.157 15.641 1.00 98.38 107 GLU A O 1
ATOM 902 N N . ILE A 1 108 ? -18.736 9.815 14.293 1.00 98.44 108 ILE A N 1
ATOM 903 C CA . ILE A 1 108 ? -17.587 9.716 13.378 1.00 98.44 108 ILE A CA 1
ATOM 904 C C . ILE A 1 108 ? -16.283 10.041 14.114 1.00 98.44 108 ILE A C 1
ATOM 906 O O . ILE A 1 108 ? -15.286 9.330 13.948 1.00 98.44 108 ILE A O 1
ATOM 910 N N . GLU A 1 109 ? -16.268 11.096 14.931 1.00 98.19 109 GLU A N 1
ATOM 911 C CA . GLU A 1 109 ? -15.100 11.459 15.734 1.00 98.19 109 GLU A CA 1
ATOM 912 C C . GLU A 1 109 ? -14.726 10.370 16.746 1.00 98.19 109 GLU A C 1
ATOM 914 O O . GLU A 1 109 ? -13.536 10.106 16.934 1.00 98.19 109 GLU A O 1
ATOM 919 N N . GLU A 1 110 ? -15.706 9.700 17.354 1.00 98.25 110 GLU A N 1
ATOM 920 C CA . GLU A 1 110 ? -15.458 8.554 18.232 1.00 98.25 110 GLU A CA 1
ATOM 921 C C . GLU A 1 110 ? -14.905 7.350 17.462 1.00 98.25 110 GLU A C 1
ATOM 923 O O . GLU A 1 110 ? -13.889 6.779 17.865 1.00 98.25 110 GLU A O 1
ATOM 928 N N . ILE A 1 111 ? -15.481 7.003 16.306 1.00 98.12 111 ILE A N 1
ATOM 929 C CA . ILE A 1 111 ? -14.993 5.889 15.477 1.00 98.12 111 ILE A CA 1
ATOM 930 C C . ILE A 1 111 ? -13.541 6.127 15.040 1.00 98.12 111 ILE A C 1
ATOM 932 O O . ILE A 1 111 ? -12.731 5.200 15.070 1.00 98.12 111 ILE A O 1
ATOM 936 N N . ARG A 1 112 ? -13.164 7.367 14.701 1.00 97.81 112 ARG A N 1
ATOM 937 C CA . ARG A 1 112 ? -11.780 7.720 14.325 1.00 97.81 112 ARG A CA 1
ATOM 938 C C . ARG A 1 112 ? -10.757 7.499 15.438 1.00 97.81 112 ARG A C 1
ATOM 940 O O . ARG A 1 112 ? -9.572 7.338 15.142 1.00 97.81 112 ARG A O 1
ATOM 947 N N . LYS A 1 113 ? -11.183 7.514 16.704 1.00 97.75 113 LYS A N 1
ATOM 948 C CA . LYS A 1 113 ? -10.303 7.271 17.858 1.00 97.75 113 LYS A CA 1
ATOM 949 C C . LYS A 1 113 ? -10.037 5.782 18.075 1.00 97.75 113 LYS A C 1
ATOM 951 O O . LYS A 1 113 ? -9.025 5.457 18.695 1.00 97.75 113 LYS A O 1
ATOM 956 N N . ILE A 1 114 ? -10.896 4.899 17.555 1.00 97.81 114 ILE A N 1
ATOM 957 C CA . ILE A 1 114 ? -10.781 3.447 17.724 1.00 97.81 114 ILE A CA 1
ATOM 958 C C . ILE A 1 114 ? -9.542 2.928 16.990 1.00 97.81 114 ILE A C 1
ATOM 960 O O . ILE A 1 114 ? -9.388 3.078 15.778 1.00 97.81 114 ILE A O 1
ATOM 964 N N . LYS A 1 115 ? -8.666 2.249 17.727 1.00 97.62 115 LYS A N 1
ATOM 965 C CA . LYS A 1 115 ? -7.496 1.539 17.205 1.00 97.62 115 LYS A CA 1
ATOM 966 C C . LYS A 1 115 ? -7.737 0.035 17.230 1.00 97.62 115 LYS A C 1
ATOM 968 O O . LYS A 1 115 ? -8.547 -0.479 17.997 1.00 97.62 115 LYS A O 1
ATOM 973 N N . LEU A 1 116 ? -6.944 -0.711 16.456 1.00 97.81 116 LEU A N 1
ATOM 974 C CA . LEU A 1 116 ? -6.954 -2.179 16.524 1.00 97.81 116 LEU A CA 1
ATOM 975 C C . LEU A 1 116 ? -6.655 -2.690 17.945 1.00 97.81 116 LEU A C 1
ATOM 977 O O . LEU A 1 116 ? -7.176 -3.726 18.346 1.00 97.81 116 LEU A O 1
ATOM 981 N N . TRP A 1 117 ? -5.858 -1.942 18.714 1.00 97.88 117 TRP A N 1
ATOM 982 C CA . TRP A 1 117 ? -5.612 -2.225 20.126 1.00 97.88 117 TRP A CA 1
ATOM 983 C C . TRP A 1 117 ? -6.912 -2.251 20.938 1.00 97.88 117 TRP A C 1
ATOM 985 O O . TRP A 1 117 ? -7.153 -3.242 21.625 1.00 97.88 117 TRP A O 1
ATOM 995 N N . ASP A 1 118 ? -7.773 -1.233 20.794 1.00 97.25 118 ASP A N 1
ATOM 996 C CA . ASP A 1 118 ? -9.058 -1.141 21.506 1.00 97.25 118 ASP A CA 1
ATOM 997 C C . ASP A 1 118 ? -9.955 -2.334 21.163 1.00 97.25 118 ASP A C 1
ATOM 999 O O . ASP A 1 118 ? -10.572 -2.936 22.039 1.00 97.25 118 ASP A O 1
ATOM 1003 N N . ILE A 1 119 ? -9.970 -2.730 19.886 1.00 97.56 119 ILE A N 1
ATOM 1004 C CA . ILE A 1 119 ? -10.734 -3.889 19.413 1.00 97.56 119 ILE A CA 1
ATOM 1005 C C . ILE A 1 119 ? -10.253 -5.172 20.102 1.00 97.56 119 ILE A C 1
ATOM 1007 O O . ILE A 1 119 ? -11.075 -5.937 20.600 1.00 97.56 119 ILE A O 1
ATOM 1011 N N . ILE A 1 120 ? -8.941 -5.424 20.151 1.00 97.50 120 ILE A N 1
ATOM 1012 C CA . ILE A 1 120 ? -8.404 -6.667 20.724 1.00 97.50 120 ILE A CA 1
ATOM 1013 C C . ILE A 1 120 ? -8.652 -6.743 22.230 1.00 97.50 120 ILE A C 1
ATOM 1015 O O . ILE A 1 120 ? -9.102 -7.786 22.706 1.00 97.50 120 ILE A O 1
ATOM 1019 N N . VAL A 1 121 ? -8.378 -5.677 22.986 1.00 97.12 121 VAL A N 1
ATOM 1020 C CA . VAL A 1 121 ? -8.554 -5.719 24.448 1.00 97.12 121 VAL A CA 1
ATOM 1021 C C . VAL A 1 121 ? -10.022 -5.793 24.853 1.00 97.12 121 VAL A C 1
ATOM 1023 O O . VAL A 1 121 ? -10.332 -6.450 25.836 1.00 97.12 121 VAL A O 1
ATOM 1026 N N . ASN A 1 122 ? -10.933 -5.191 24.081 1.00 96.88 122 ASN A N 1
ATOM 1027 C CA . ASN A 1 122 ? -12.366 -5.246 24.381 1.00 96.88 122 ASN A CA 1
ATOM 1028 C C . ASN A 1 122 ? -13.012 -6.565 23.930 1.00 96.88 122 ASN A C 1
ATOM 1030 O O . ASN A 1 122 ? -13.985 -7.012 24.531 1.00 96.88 122 ASN A O 1
ATOM 1034 N N . ALA A 1 123 ? -12.491 -7.198 22.874 1.00 97.69 123 ALA A N 1
ATOM 1035 C CA . ALA A 1 123 ? -13.011 -8.468 22.363 1.00 97.69 123 ALA A CA 1
ATOM 1036 C C . ALA A 1 123 ? -12.399 -9.707 23.043 1.00 97.69 123 ALA A C 1
ATOM 1038 O O . ALA A 1 123 ? -12.808 -10.834 22.754 1.00 97.69 123 ALA A O 1
ATOM 1039 N N . THR A 1 124 ? -11.395 -9.536 23.908 1.00 96.50 124 THR A N 1
ATOM 1040 C CA . THR A 1 124 ? -10.668 -10.637 24.555 1.00 96.50 124 THR A CA 1
ATOM 1041 C C . THR A 1 124 ? -10.432 -10.356 26.041 1.00 96.50 124 THR A C 1
ATOM 1043 O O . THR A 1 124 ? -10.745 -9.286 26.537 1.00 96.50 124 THR A O 1
ATOM 1046 N N . ASN A 1 125 ? -9.849 -11.317 26.766 1.00 95.62 125 ASN A N 1
ATOM 1047 C CA . ASN A 1 125 ? -9.439 -11.140 28.168 1.00 95.62 125 ASN A CA 1
ATOM 1048 C C . ASN A 1 125 ? -7.945 -10.779 28.301 1.00 95.62 125 ASN A C 1
ATOM 1050 O O . ASN A 1 125 ? -7.317 -11.105 29.309 1.00 95.62 125 ASN A O 1
ATOM 1054 N N . ILE A 1 126 ? -7.337 -10.203 27.258 1.00 94.81 126 ILE A N 1
ATOM 1055 C CA . ILE A 1 126 ? -5.929 -9.791 27.290 1.00 94.81 126 ILE A CA 1
ATOM 1056 C C . ILE A 1 126 ? -5.803 -8.528 28.161 1.00 94.81 126 ILE A C 1
ATOM 1058 O O . ILE A 1 126 ? -6.516 -7.557 27.906 1.00 94.81 126 ILE A O 1
ATOM 1062 N N . PRO A 1 127 ? -4.903 -8.502 29.165 1.00 95.31 127 PRO A N 1
ATOM 1063 C CA . PRO A 1 127 ? -4.653 -7.303 29.959 1.00 95.31 127 PRO A CA 1
ATOM 1064 C C . PRO A 1 127 ? -4.205 -6.118 29.098 1.00 95.31 127 PRO A C 1
ATOM 1066 O O . PRO A 1 127 ? -3.478 -6.280 28.118 1.00 95.31 127 PRO A O 1
ATOM 1069 N N . THR A 1 128 ? -4.602 -4.904 29.477 1.00 94.81 128 THR A N 1
ATOM 1070 C CA . THR A 1 128 ? -4.345 -3.695 28.677 1.00 94.81 128 THR A CA 1
ATOM 1071 C C . THR A 1 128 ? -2.862 -3.334 28.541 1.00 94.81 128 THR A C 1
ATOM 1073 O O . THR A 1 128 ? -2.485 -2.587 27.642 1.00 94.81 128 THR A O 1
ATOM 1076 N N . ASP A 1 129 ? -2.022 -3.830 29.439 1.00 94.31 129 ASP A N 1
ATOM 1077 C CA . ASP A 1 129 ? -0.570 -3.653 29.461 1.00 94.31 129 ASP A CA 1
ATOM 1078 C C . ASP A 1 129 ? 0.191 -4.813 28.793 1.00 94.31 129 ASP A C 1
ATOM 1080 O O . ASP A 1 129 ? 1.403 -4.731 28.614 1.00 94.31 129 ASP A O 1
ATOM 1084 N N . ALA A 1 130 ? -0.503 -5.877 28.378 1.00 95.50 130 ALA A N 1
ATOM 1085 C CA . ALA A 1 130 ? 0.124 -7.053 27.777 1.00 95.50 130 ALA A CA 1
ATOM 1086 C C . ALA A 1 130 ? 0.475 -6.882 26.287 1.00 95.50 130 AL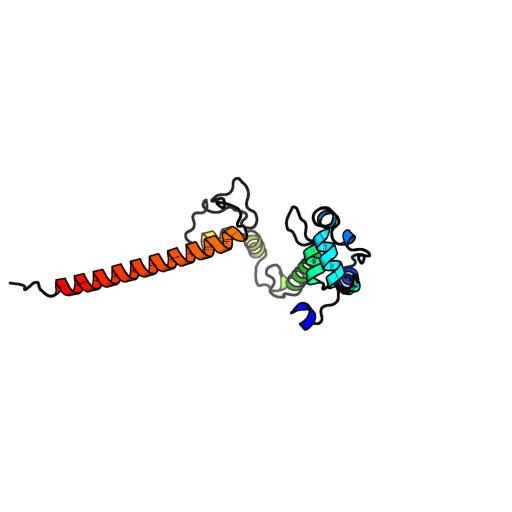A A C 1
ATOM 1088 O O . ALA A 1 130 ? 1.222 -7.694 25.744 1.00 95.50 130 ALA A O 1
ATOM 1089 N N . ILE A 1 131 ? -0.068 -5.860 25.616 1.00 96.19 131 ILE A N 1
ATOM 1090 C CA . ILE A 1 131 ? 0.177 -5.562 24.197 1.00 96.19 131 ILE A CA 1
ATOM 1091 C C . ILE A 1 131 ? 0.379 -4.058 23.980 1.00 96.19 131 ILE A C 1
ATOM 1093 O O . ILE A 1 131 ? -0.236 -3.229 24.657 1.00 96.19 131 ILE A O 1
ATOM 1097 N N . GLN A 1 132 ? 1.225 -3.703 23.016 1.00 95.75 132 GLN A N 1
ATOM 1098 C CA . GLN A 1 132 ? 1.552 -2.319 22.685 1.00 95.75 132 GLN A CA 1
ATOM 1099 C C . GLN A 1 132 ? 0.376 -1.559 22.071 1.00 95.75 132 GLN A C 1
ATOM 1101 O O . GLN A 1 132 ? -0.453 -2.131 21.369 1.00 95.75 132 GLN A O 1
ATOM 1106 N N . LYS A 1 133 ? 0.328 -0.237 22.274 1.00 93.94 133 LYS A N 1
ATOM 1107 C CA . LYS A 1 133 ? -0.780 0.606 21.787 1.00 93.94 133 LYS A CA 1
ATOM 1108 C C . LYS A 1 133 ? -0.840 0.732 20.262 1.00 93.94 133 LYS A C 1
ATOM 1110 O O . LYS A 1 133 ? -1.933 0.870 19.715 1.00 93.94 133 LYS A O 1
ATOM 1115 N N . ASP A 1 134 ? 0.305 0.718 19.582 1.00 95.81 134 ASP A N 1
ATOM 1116 C CA . ASP A 1 134 ? 0.387 0.700 18.118 1.00 95.81 134 ASP A CA 1
ATOM 1117 C C . ASP A 1 134 ? 0.745 -0.709 17.638 1.00 95.81 134 ASP A C 1
ATOM 1119 O O . ASP A 1 134 ? 1.906 -1.094 17.589 1.00 95.81 134 ASP A O 1
ATOM 1123 N N . LEU A 1 135 ? -0.267 -1.504 17.297 1.00 95.38 135 LEU A N 1
ATOM 1124 C CA . LEU A 1 135 ? -0.071 -2.914 16.950 1.00 95.38 135 LEU A CA 1
ATOM 1125 C C . LEU A 1 135 ? 0.600 -3.144 15.591 1.00 95.38 135 LEU A C 1
ATOM 1127 O O . LEU A 1 135 ? 0.989 -4.274 15.296 1.00 95.38 135 LEU A O 1
ATOM 1131 N N . PHE A 1 136 ? 0.735 -2.113 14.754 1.00 95.19 136 PHE A N 1
ATOM 1132 C CA . PHE A 1 136 ? 1.362 -2.251 13.437 1.00 95.19 136 PHE A CA 1
ATOM 1133 C C . PHE A 1 136 ? 2.885 -2.107 13.484 1.00 95.19 136 PHE A C 1
ATOM 1135 O O . PHE A 1 136 ? 3.559 -2.500 12.531 1.00 95.19 136 PHE A O 1
ATOM 1142 N N . LEU A 1 137 ? 3.432 -1.562 14.573 1.00 93.31 137 LEU A N 1
ATOM 1143 C CA . LEU A 1 137 ? 4.859 -1.318 14.744 1.00 93.31 137 LEU A CA 1
ATOM 1144 C C . LEU A 1 137 ? 5.305 -1.797 16.122 1.00 93.31 137 LEU A C 1
ATOM 1146 O O . LEU A 1 137 ? 4.766 -1.371 17.132 1.00 93.31 137 LEU A O 1
ATOM 1150 N N . PHE A 1 138 ? 6.318 -2.656 16.152 1.00 94.25 138 PHE A N 1
ATOM 1151 C CA . PHE A 1 138 ? 6.946 -3.091 17.395 1.00 94.25 138 PHE A CA 1
ATOM 1152 C C . PHE A 1 138 ? 8.174 -2.224 17.697 1.00 94.25 138 PHE A C 1
ATOM 1154 O O . PHE A 1 138 ? 9.034 -2.040 16.830 1.00 94.25 138 PHE A O 1
ATOM 1161 N N . ARG A 1 139 ? 8.267 -1.710 18.922 1.00 94.69 139 ARG A N 1
ATOM 1162 C CA . ARG A 1 139 ? 9.359 -0.879 19.442 1.00 94.69 139 ARG A CA 1
ATOM 1163 C C . ARG A 1 139 ? 10.080 -1.592 20.591 1.00 94.69 139 ARG A C 1
ATOM 1165 O O . ARG A 1 139 ? 9.503 -2.471 21.219 1.00 94.69 139 ARG A O 1
ATOM 1172 N N . PRO A 1 140 ? 11.348 -1.251 20.884 1.00 93.19 140 PRO A N 1
ATOM 1173 C CA . PRO A 1 140 ? 12.118 -1.945 21.922 1.00 93.19 140 PRO A CA 1
ATOM 1174 C C . PRO A 1 140 ? 11.500 -1.915 23.329 1.00 93.19 140 PRO A C 1
ATOM 1176 O O . PRO A 1 140 ? 11.779 -2.806 24.125 1.00 93.19 140 PRO A O 1
ATOM 1179 N N . ASP A 1 141 ? 10.698 -0.897 23.634 1.00 93.19 141 ASP A N 1
ATOM 1180 C CA . ASP A 1 141 ? 9.992 -0.691 24.901 1.00 93.19 141 ASP A CA 1
ATOM 1181 C C . ASP A 1 141 ? 8.611 -1.366 24.963 1.00 93.19 141 ASP A C 1
ATOM 1183 O O . ASP A 1 141 ? 7.974 -1.362 26.018 1.00 93.19 141 ASP A O 1
ATOM 1187 N N . ASP A 1 142 ? 8.159 -1.978 23.866 1.00 95.81 142 ASP A N 1
ATOM 1188 C CA . ASP A 1 142 ? 6.868 -2.655 23.809 1.00 95.81 142 ASP A CA 1
ATOM 1189 C C . ASP A 1 142 ? 6.868 -3.985 24.593 1.00 95.81 142 ASP A C 1
ATOM 1191 O O . ASP A 1 142 ? 7.879 -4.701 24.648 1.00 95.81 142 ASP A O 1
ATOM 1195 N N . PRO A 1 143 ? 5.721 -4.374 25.186 1.00 95.19 143 PRO A N 1
ATOM 1196 C CA . PRO A 1 143 ? 5.591 -5.637 25.898 1.00 95.19 143 PRO A CA 1
ATOM 1197 C C . PRO A 1 143 ? 5.770 -6.842 24.966 1.00 95.19 143 PRO A C 1
ATOM 1199 O O . PRO A 1 143 ? 5.458 -6.805 23.777 1.00 95.19 143 PRO A O 1
ATOM 1202 N N . CYS A 1 144 ? 6.218 -7.955 25.551 1.00 93.00 144 CYS A N 1
ATOM 1203 C CA . CYS A 1 144 ? 6.330 -9.253 24.881 1.00 93.00 144 CYS A CA 1
ATOM 1204 C C . CYS A 1 144 ? 7.176 -9.230 23.587 1.00 93.00 144 CYS A C 1
ATOM 1206 O O . CYS A 1 144 ? 6.671 -9.591 22.518 1.00 93.00 144 CYS A O 1
ATOM 1208 N N . PRO A 1 145 ? 8.481 -8.892 23.663 1.00 94.31 145 PRO A N 1
ATOM 1209 C CA . PRO A 1 145 ? 9.355 -8.960 22.501 1.00 94.31 145 PRO A CA 1
ATOM 1210 C C . PRO A 1 145 ? 9.402 -10.372 21.921 1.00 94.31 145 PRO A C 1
ATOM 1212 O O . PRO A 1 145 ? 9.443 -11.374 22.644 1.00 94.31 145 PRO A O 1
ATOM 1215 N N . GLN A 1 146 ? 9.440 -10.458 20.591 1.00 91.81 146 GLN A N 1
ATOM 1216 C CA . GLN A 1 146 ? 9.649 -11.738 19.926 1.00 91.81 146 GLN A CA 1
ATOM 1217 C C . GLN A 1 146 ? 10.993 -12.349 20.374 1.00 91.81 146 GLN A C 1
ATOM 1219 O O . GLN A 1 146 ? 12.009 -11.652 20.369 1.00 91.81 146 GLN A O 1
ATOM 1224 N N . PRO A 1 147 ? 11.058 -13.652 20.713 1.0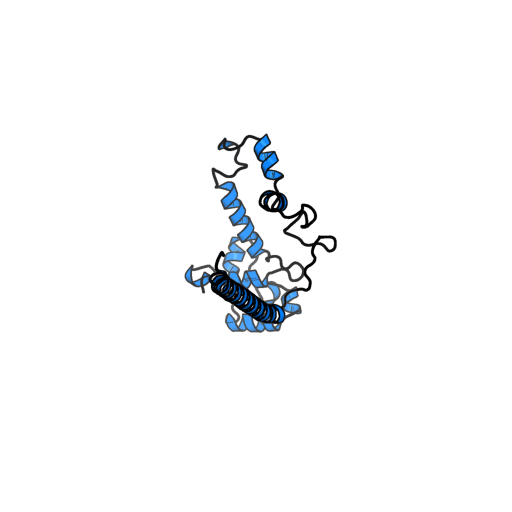0 90.56 147 PRO A N 1
ATOM 1225 C CA . PRO A 1 147 ? 12.297 -14.257 21.211 1.00 90.56 147 PRO A CA 1
ATOM 1226 C C . PRO A 1 147 ? 13.473 -14.172 20.230 1.00 90.56 147 PRO A C 1
ATOM 1228 O O . PRO A 1 147 ? 14.629 -14.190 20.637 1.00 90.56 147 PRO A O 1
ATOM 1231 N N . ARG A 1 148 ? 13.174 -14.157 18.925 1.00 88.50 148 ARG A N 1
ATOM 1232 C CA . ARG A 1 148 ? 14.133 -14.019 17.823 1.00 88.50 148 ARG A CA 1
ATOM 1233 C C . ARG A 1 148 ? 13.394 -13.756 16.517 1.00 88.50 148 ARG A C 1
ATOM 1235 O O . ARG A 1 148 ? 12.257 -14.203 16.362 1.00 88.50 148 ARG A O 1
ATOM 1242 N N . GLN A 1 149 ? 14.078 -13.150 15.548 1.00 88.31 149 GLN A N 1
ATOM 1243 C CA . GLN A 1 149 ? 13.564 -13.061 14.184 1.00 88.31 149 GLN A CA 1
ATOM 1244 C C . GLN A 1 149 ? 13.425 -14.465 13.585 1.00 88.31 149 GLN A C 1
ATOM 1246 O O . GLN A 1 149 ? 14.348 -15.289 13.647 1.00 88.31 149 GLN A O 1
ATOM 1251 N N . MET A 1 150 ? 12.265 -14.757 13.000 1.00 83.94 150 MET A N 1
ATOM 1252 C CA . MET A 1 150 ? 12.075 -16.021 12.298 1.00 83.94 150 MET A CA 1
ATOM 1253 C C . MET A 1 150 ? 12.850 -16.009 10.979 1.00 83.94 150 MET A C 1
ATOM 1255 O O . MET A 1 150 ? 12.600 -15.189 10.103 1.00 83.94 150 MET A O 1
ATOM 1259 N N . THR A 1 151 ? 13.777 -16.950 10.832 1.00 84.88 151 THR A N 1
ATOM 1260 C CA . THR A 1 151 ? 14.453 -17.257 9.566 1.00 84.88 151 THR A CA 1
ATOM 1261 C C . THR A 1 151 ? 13.787 -18.459 8.893 1.00 84.88 151 THR A C 1
ATOM 1263 O O . THR A 1 151 ? 13.083 -19.225 9.549 1.00 84.88 151 THR A O 1
ATOM 1266 N N . ILE A 1 152 ? 14.027 -18.694 7.599 1.00 64.94 152 ILE A N 1
ATOM 1267 C CA . ILE A 1 152 ? 13.503 -19.884 6.894 1.00 64.94 152 ILE A CA 1
ATOM 1268 C C . ILE A 1 152 ? 13.851 -21.185 7.643 1.00 64.94 152 ILE A C 1
ATOM 1270 O O . ILE A 1 152 ? 12.991 -22.043 7.839 1.00 64.94 152 ILE A O 1
ATOM 1274 N N . VAL A 1 153 ? 15.073 -21.286 8.171 1.00 61.34 153 VAL A N 1
ATOM 1275 C CA . VAL A 1 153 ? 15.519 -22.423 8.995 1.00 61.34 153 VAL A CA 1
ATOM 1276 C C . VAL A 1 153 ? 14.706 -22.530 10.293 1.00 61.34 153 VAL A C 1
ATOM 1278 O O . VAL A 1 153 ? 14.323 -23.622 10.719 1.00 61.34 153 VAL A O 1
ATOM 1281 N N . ALA A 1 154 ? 14.382 -21.389 10.908 1.00 59.47 154 ALA A N 1
ATOM 1282 C CA . ALA A 1 154 ? 13.559 -21.324 12.107 1.00 59.47 154 ALA A CA 1
ATOM 1283 C C . ALA A 1 154 ? 12.125 -21.803 11.870 1.00 59.47 154 ALA A C 1
ATOM 1285 O O . ALA A 1 154 ? 11.604 -22.515 12.719 1.00 59.47 154 ALA A O 1
ATOM 1286 N N . VAL A 1 155 ? 11.496 -21.424 10.753 1.00 57.91 155 VAL A N 1
ATOM 1287 C CA . VAL A 1 155 ? 10.094 -21.753 10.440 1.00 57.91 155 VAL A CA 1
ATOM 1288 C C . VAL A 1 155 ? 9.916 -23.255 10.243 1.00 57.91 155 VAL A C 1
ATOM 1290 O O . VAL A 1 155 ? 8.993 -23.844 10.809 1.00 57.91 155 VAL A O 1
ATOM 1293 N N . VAL A 1 156 ? 10.837 -23.894 9.516 1.00 56.78 156 VAL A N 1
ATOM 1294 C CA . VAL A 1 156 ? 10.831 -25.353 9.331 1.00 56.78 156 VAL A CA 1
ATOM 1295 C C . VAL A 1 156 ? 11.021 -26.057 10.678 1.00 56.78 156 VAL A C 1
ATOM 1297 O O . VAL A 1 156 ? 10.225 -26.925 11.040 1.00 56.78 156 VAL A O 1
ATOM 1300 N N . GLY A 1 157 ? 12.001 -25.622 11.478 1.00 58.91 157 GLY A N 1
ATOM 1301 C CA . GLY A 1 157 ? 12.235 -26.174 12.816 1.00 58.91 157 GLY A CA 1
ATOM 1302 C C . GLY A 1 157 ? 11.049 -25.983 13.772 1.00 58.91 157 GLY A C 1
ATOM 1303 O O . GLY A 1 157 ? 10.652 -26.919 14.466 1.00 58.91 157 GLY A O 1
ATOM 1304 N N . TYR A 1 158 ? 10.423 -24.802 13.783 1.00 59.22 158 TYR A N 1
ATOM 1305 C CA . TYR A 1 158 ? 9.257 -24.511 14.625 1.00 59.22 158 TYR A CA 1
ATOM 1306 C C . TYR A 1 158 ? 8.023 -25.302 14.182 1.00 59.22 158 TYR A C 1
ATOM 1308 O O . TYR A 1 158 ? 7.243 -25.736 15.028 1.00 59.22 158 TYR A O 1
ATOM 1316 N N . GLY A 1 159 ? 7.861 -25.548 12.877 1.00 58.94 159 GLY A N 1
ATOM 1317 C CA . GLY A 1 159 ? 6.845 -26.451 12.340 1.00 58.94 159 GLY A CA 1
ATOM 1318 C C . GLY A 1 159 ? 6.981 -27.863 12.910 1.00 58.94 159 GLY A C 1
ATOM 1319 O O . GLY A 1 159 ? 6.006 -28.411 13.428 1.00 58.94 159 GLY A O 1
ATOM 1320 N N . VAL A 1 160 ? 8.201 -28.410 12.918 1.00 64.56 160 VAL A N 1
ATOM 1321 C CA . VAL A 1 160 ? 8.503 -29.731 13.499 1.00 64.56 160 VAL A CA 1
ATOM 1322 C C . VAL A 1 160 ? 8.249 -29.750 15.011 1.00 64.56 160 VAL A C 1
ATOM 1324 O O . VAL A 1 160 ? 7.584 -30.658 15.513 1.00 64.56 160 VAL A O 1
ATOM 1327 N N . ILE A 1 161 ? 8.687 -28.721 15.748 1.00 65.06 161 ILE A N 1
ATOM 1328 C CA . ILE A 1 161 ? 8.457 -28.613 17.201 1.00 65.06 161 ILE A CA 1
ATOM 1329 C C . ILE A 1 161 ? 6.958 -28.503 17.519 1.00 65.06 161 ILE A C 1
ATOM 1331 O O . ILE A 1 161 ? 6.459 -29.188 18.412 1.00 65.06 161 ILE A O 1
ATOM 1335 N N . LYS A 1 162 ? 6.207 -27.680 16.777 1.00 65.38 162 LYS A N 1
ATOM 1336 C CA . LYS A 1 162 ? 4.762 -27.483 16.973 1.00 65.38 162 LYS A CA 1
ATOM 1337 C C . LYS A 1 162 ? 3.970 -28.748 16.640 1.00 65.38 162 LYS A C 1
ATOM 1339 O O . LYS A 1 162 ? 3.013 -29.063 17.350 1.00 65.38 162 LYS A O 1
ATOM 1344 N N . LEU A 1 163 ? 4.373 -29.495 15.609 1.00 63.00 163 LEU A N 1
ATOM 1345 C CA . LEU A 1 163 ? 3.806 -30.808 15.288 1.00 63.00 163 LEU A CA 1
ATOM 1346 C C . LEU A 1 163 ? 4.077 -31.820 16.409 1.00 63.00 163 LEU A C 1
ATOM 1348 O O . LEU A 1 163 ? 3.133 -32.450 16.889 1.00 63.00 163 LEU A O 1
ATOM 1352 N N . ASN A 1 164 ? 5.315 -31.899 16.904 1.00 62.19 164 ASN A N 1
ATOM 1353 C CA . ASN A 1 164 ? 5.671 -32.771 18.026 1.00 62.19 164 ASN A CA 1
ATOM 1354 C C . ASN A 1 164 ? 4.912 -32.412 19.311 1.00 62.19 164 ASN A C 1
ATOM 1356 O O . ASN A 1 164 ? 4.397 -33.296 19.995 1.00 62.19 164 ASN A O 1
ATOM 1360 N N . ASN A 1 165 ? 4.766 -31.124 19.628 1.00 67.94 165 ASN A N 1
ATOM 1361 C CA . ASN A 1 165 ? 4.012 -30.682 20.802 1.00 67.94 165 ASN A CA 1
ATOM 1362 C C . ASN A 1 165 ? 2.509 -30.972 20.666 1.00 67.94 165 ASN A C 1
ATOM 1364 O O . ASN A 1 165 ? 1.888 -31.423 21.628 1.00 67.94 165 ASN A O 1
ATOM 1368 N N . ARG A 1 166 ? 1.921 -30.814 19.469 1.00 76.69 166 ARG A N 1
ATOM 1369 C CA . ARG A 1 166 ? 0.532 -31.234 19.199 1.00 76.69 166 ARG A CA 1
ATOM 1370 C C . ARG A 1 166 ? 0.342 -32.743 19.361 1.00 76.69 166 ARG A C 1
ATOM 1372 O O . ARG A 1 166 ? -0.663 -33.159 19.933 1.00 76.69 166 ARG A O 1
ATOM 1379 N N . GLN A 1 167 ? 1.284 -33.561 18.892 1.00 73.06 167 GLN A N 1
ATOM 1380 C CA . GLN A 1 167 ? 1.235 -35.013 19.090 1.00 73.06 167 GLN A CA 1
ATOM 1381 C C . GLN A 1 167 ? 1.340 -35.385 20.575 1.00 73.06 167 GLN A C 1
ATOM 1383 O O . GLN A 1 167 ? 0.531 -36.172 21.063 1.00 73.06 167 GLN A O 1
ATOM 1388 N N . ARG A 1 168 ? 2.258 -34.762 21.325 1.00 78.12 168 ARG A N 1
ATOM 1389 C CA . ARG A 1 168 ? 2.400 -34.971 22.777 1.00 78.12 168 ARG A CA 1
ATOM 1390 C C . ARG A 1 168 ? 1.132 -34.604 23.551 1.00 78.12 168 ARG A C 1
ATOM 1392 O O . ARG A 1 168 ? 0.734 -35.355 24.438 1.00 78.12 168 ARG A O 1
ATOM 1399 N N . LEU A 1 169 ? 0.468 -33.503 23.194 1.00 79.62 169 LEU A N 1
ATOM 1400 C CA . LEU A 1 169 ? -0.803 -33.099 23.807 1.00 79.62 169 LEU A CA 1
ATOM 1401 C C . LEU A 1 169 ? -1.928 -34.102 23.520 1.00 79.62 169 LEU A C 1
ATOM 1403 O O . LEU A 1 169 ? -2.647 -34.480 24.443 1.00 79.62 169 LEU A O 1
ATOM 1407 N N . LYS A 1 170 ? -2.036 -34.603 22.281 1.00 84.56 170 LYS A N 1
ATOM 1408 C CA . LYS A 1 170 ? -3.003 -35.659 21.932 1.00 84.56 170 LYS A CA 1
ATOM 1409 C C . LYS A 1 170 ? -2.752 -36.951 22.715 1.00 84.56 170 LYS A C 1
ATOM 1411 O O . LYS A 1 170 ? -3.698 -37.545 23.223 1.00 84.56 170 LYS A O 1
ATOM 1416 N N . ILE A 1 171 ? -1.490 -37.359 22.861 1.00 81.00 171 ILE A N 1
ATOM 1417 C CA . ILE A 1 171 ? -1.106 -38.543 23.648 1.00 81.00 171 ILE A CA 1
ATOM 1418 C C . ILE A 1 171 ? -1.457 -38.351 25.128 1.00 81.00 171 ILE A C 1
ATOM 1420 O O . ILE A 1 171 ? -1.981 -39.270 25.756 1.00 81.00 171 ILE A O 1
ATOM 1424 N N . LYS A 1 172 ? -1.208 -37.161 25.691 1.00 80.88 172 LYS A N 1
ATOM 1425 C CA . LYS A 1 172 ? -1.546 -36.848 27.085 1.00 80.88 172 LYS A CA 1
ATOM 1426 C C . LYS A 1 172 ? -3.062 -36.910 27.324 1.00 80.88 172 LYS A C 1
ATOM 1428 O O . LYS A 1 172 ? -3.490 -37.616 28.229 1.00 80.88 172 LYS A O 1
ATOM 1433 N N . GLN A 1 173 ? -3.862 -36.301 26.446 1.00 82.25 173 GLN A N 1
ATOM 1434 C CA . GLN A 1 173 ? -5.331 -36.356 26.515 1.00 82.25 173 GLN A CA 1
ATOM 1435 C C . GLN A 1 173 ? -5.878 -37.786 26.378 1.00 82.25 173 GLN A C 1
ATOM 1437 O O . GLN A 1 173 ? -6.794 -38.177 27.099 1.00 82.25 173 GLN A O 1
ATOM 1442 N N . GLN A 1 174 ? -5.307 -38.604 25.486 1.00 80.81 174 GLN A N 1
ATOM 1443 C CA . GLN A 1 174 ? -5.702 -40.011 25.344 1.00 80.81 174 GLN A CA 1
ATOM 1444 C C . GLN A 1 174 ? -5.373 -40.836 26.595 1.00 80.81 174 GLN A C 1
ATOM 1446 O O . GLN A 1 174 ? -6.189 -41.659 27.013 1.00 80.81 174 GLN A O 1
ATOM 1451 N N . ARG A 1 175 ? -4.213 -40.600 27.222 1.00 77.44 175 ARG A N 1
ATOM 1452 C CA . ARG A 1 175 ? -3.830 -41.252 28.485 1.00 77.44 175 ARG A CA 1
ATOM 1453 C C . ARG A 1 175 ? -4.749 -40.850 29.635 1.00 77.44 175 ARG A C 1
ATOM 1455 O O . ARG A 1 175 ? -5.189 -41.729 30.367 1.00 77.44 175 ARG A O 1
ATOM 1462 N N . GLU A 1 176 ? -5.093 -39.570 29.745 1.00 78.81 176 GLU A N 1
ATOM 1463 C CA . GLU A 1 176 ? -6.028 -39.059 30.756 1.00 78.81 176 GLU A CA 1
ATOM 1464 C C . GLU A 1 176 ? -7.436 -39.655 30.577 1.00 78.81 176 GLU A C 1
ATOM 1466 O O . GLU A 1 176 ? -8.026 -40.145 31.540 1.00 78.81 176 GLU A O 1
ATOM 1471 N N . MET A 1 177 ? -7.952 -39.732 29.342 1.00 74.69 177 MET A N 1
ATOM 1472 C CA . MET A 1 177 ? -9.234 -40.401 29.064 1.00 74.69 177 MET A CA 1
ATOM 1473 C C . MET A 1 177 ? -9.196 -41.907 29.351 1.00 74.69 177 MET A C 1
ATOM 1475 O O . MET A 1 177 ? -10.177 -42.468 29.842 1.00 74.69 177 MET A O 1
ATOM 1479 N N . SER A 1 178 ? -8.081 -42.578 29.049 1.00 73.50 178 SER A N 1
ATOM 1480 C CA . SER A 1 178 ? -7.921 -44.010 29.316 1.00 73.50 178 SER A CA 1
ATOM 1481 C C . SER A 1 178 ? -7.793 -44.304 30.812 1.00 73.50 178 SER A C 1
ATOM 1483 O O . SER A 1 178 ? -8.346 -45.297 31.276 1.00 73.50 178 SER A O 1
ATOM 1485 N N . GLN A 1 179 ? -7.109 -43.444 31.574 1.00 69.31 179 GLN A N 1
ATOM 1486 C CA . GLN A 1 179 ? -7.058 -43.525 33.034 1.00 69.31 179 GLN A CA 1
ATOM 1487 C C . GLN A 1 179 ? -8.441 -43.302 33.640 1.00 69.31 179 GLN A C 1
ATOM 1489 O O . GLN A 1 179 ? -8.867 -44.120 34.449 1.00 69.31 179 GLN A O 1
ATOM 1494 N N . LYS A 1 180 ? -9.188 -42.282 33.193 1.00 64.62 180 LYS A N 1
ATOM 1495 C CA . LYS A 1 180 ? -10.551 -42.009 33.676 1.00 64.62 180 LYS A CA 1
ATOM 1496 C C . LYS A 1 180 ? -11.494 -43.202 33.463 1.00 64.62 180 LYS A C 1
ATOM 1498 O O . LYS A 1 180 ? -12.126 -43.652 34.410 1.00 64.62 180 LYS A O 1
ATOM 1503 N N . LYS A 1 181 ? -11.463 -43.823 32.274 1.00 63.44 181 LYS A N 1
ATOM 1504 C CA . LYS A 1 181 ? -12.197 -45.076 31.993 1.00 63.44 181 LYS A CA 1
ATOM 1505 C C . LYS A 1 181 ? -11.778 -46.251 32.886 1.00 63.44 181 LYS A C 1
ATOM 1507 O O . LYS A 1 181 ? -12.575 -47.163 33.087 1.00 63.44 181 LYS A O 1
ATOM 1512 N N . ASN A 1 182 ? -10.535 -46.274 33.367 1.00 60.25 182 ASN A N 1
ATOM 1513 C CA . ASN A 1 182 ? -10.040 -47.326 34.255 1.00 60.25 182 ASN A CA 1
ATOM 1514 C C . ASN A 1 182 ? -10.520 -47.104 35.701 1.00 60.25 182 ASN A C 1
ATOM 1516 O O . ASN A 1 182 ? -10.973 -48.048 36.343 1.00 60.25 182 ASN A O 1
ATOM 1520 N N . TYR A 1 183 ? -10.533 -45.852 36.173 1.00 50.34 183 TYR A N 1
ATOM 1521 C CA . TYR A 1 183 ? -11.152 -45.481 37.452 1.00 50.34 183 TYR A CA 1
ATOM 1522 C C . TYR A 1 183 ? -12.663 -45.766 37.463 1.00 50.34 183 TYR A C 1
ATOM 1524 O O . TYR A 1 183 ? -13.164 -46.351 38.420 1.00 50.34 183 TYR A O 1
ATOM 1532 N N . ASP A 1 184 ? -13.372 -45.485 36.365 1.00 54.34 184 ASP A N 1
ATOM 1533 C CA . ASP A 1 184 ? -14.809 -45.781 36.237 1.00 54.34 184 ASP A CA 1
ATOM 1534 C C . ASP A 1 184 ? -15.120 -47.294 36.263 1.00 54.34 184 ASP A C 1
ATOM 1536 O O . ASP A 1 184 ? -16.226 -47.702 36.623 1.00 54.34 184 ASP A O 1
ATOM 1540 N N . LYS A 1 185 ? -14.153 -48.150 35.897 1.00 57.06 185 LYS A N 1
ATOM 1541 C CA . LYS A 1 185 ? -14.267 -49.615 36.023 1.00 57.06 185 LYS A CA 1
ATOM 1542 C C . LYS A 1 185 ? -13.993 -50.110 37.447 1.00 57.06 185 LYS A C 1
ATOM 1544 O O . LYS A 1 185 ? -14.615 -51.084 37.862 1.00 57.06 185 LYS A O 1
ATOM 1549 N N . LEU A 1 186 ? -13.107 -49.446 38.190 1.00 51.81 186 LEU A N 1
ATOM 1550 C CA . LEU A 1 186 ? -12.807 -49.754 39.595 1.00 51.81 186 LEU A CA 1
ATOM 1551 C C . LEU A 1 186 ? -13.948 -49.338 40.540 1.00 51.81 186 LEU A C 1
ATOM 1553 O O . LEU A 1 186 ? -14.250 -50.061 41.484 1.00 51.81 186 LEU A O 1
ATOM 1557 N N . CYS A 1 187 ? -14.664 -48.251 40.238 1.00 46.78 187 CYS A N 1
ATOM 1558 C CA . CYS A 1 187 ? -15.810 -47.786 41.034 1.00 46.78 187 CYS A CA 1
ATOM 1559 C C . CYS A 1 187 ? -17.085 -48.654 40.920 1.00 46.78 187 CYS A C 1
ATOM 1561 O O . CYS A 1 187 ? -18.102 -48.311 41.514 1.00 46.78 187 CYS A O 1
ATOM 1563 N N . LYS A 1 188 ? -17.062 -49.782 40.192 1.00 49.81 188 LYS A N 1
ATOM 1564 C CA . LYS A 1 188 ? -18.195 -50.729 40.089 1.00 49.81 188 LYS A CA 1
ATOM 1565 C C . LYS A 1 188 ? -18.119 -51.935 41.043 1.00 49.81 188 LYS A C 1
ATOM 1567 O O . LYS A 1 188 ? -18.995 -52.790 40.978 1.00 49.81 188 LYS A O 1
ATOM 1572 N N . TYR A 1 189 ? -17.122 -52.001 41.932 1.00 47.66 189 TYR A N 1
ATOM 1573 C CA . TYR A 1 189 ? -16.895 -53.139 42.843 1.00 47.66 189 TYR A CA 1
ATOM 1574 C C . TYR A 1 189 ? -16.840 -52.766 44.337 1.00 47.66 189 TYR A C 1
ATOM 1576 O O . TYR A 1 189 ? -16.131 -53.408 45.106 1.00 47.66 189 TYR A O 1
ATOM 1584 N N . ILE A 1 190 ? -17.595 -51.757 44.779 1.00 47.12 190 ILE A N 1
ATOM 1585 C CA . ILE A 1 190 ? -17.792 -51.507 46.217 1.00 47.12 190 ILE A CA 1
ATOM 1586 C C . ILE A 1 190 ? -19.230 -51.919 46.571 1.00 47.12 190 ILE A C 1
ATOM 1588 O O . ILE A 1 190 ? -20.158 -51.186 46.226 1.00 47.12 190 ILE A O 1
ATOM 1592 N N . PRO A 1 191 ? -19.454 -53.095 47.188 1.00 41.56 191 PRO A N 1
ATOM 1593 C CA . PRO A 1 191 ? -20.773 -53.464 47.671 1.00 41.56 191 PRO A CA 1
ATOM 1594 C C . PRO A 1 191 ? -21.086 -52.648 48.928 1.00 41.56 191 PRO A C 1
ATOM 1596 O O . PRO A 1 191 ? -20.310 -52.640 49.882 1.00 41.56 191 PRO A O 1
ATOM 1599 N N . TYR A 1 192 ? -22.224 -51.958 48.913 1.00 42.06 192 TYR A N 1
ATOM 1600 C CA . TYR A 1 192 ? -22.835 -51.414 50.119 1.00 42.06 192 TYR A CA 1
ATOM 1601 C C . TYR A 1 192 ? -23.307 -52.589 50.986 1.00 42.06 192 TYR A C 1
ATOM 1603 O O . TYR A 1 192 ? -24.249 -53.288 50.609 1.00 42.06 192 TYR A O 1
ATOM 1611 N N . HIS A 1 193 ? -22.644 -52.794 52.122 1.00 39.94 193 HIS A N 1
ATOM 1612 C CA . HIS A 1 193 ? -23.167 -53.532 53.268 1.00 39.94 193 HIS A CA 1
ATOM 1613 C C . HIS A 1 193 ? -23.167 -52.606 54.478 1.00 39.94 193 HIS A C 1
ATOM 1615 O O . HIS A 1 193 ? -22.142 -51.915 54.675 1.00 39.94 193 HIS A O 1
#

Radius of gyration: 27.84 Å; chains: 1; bounding box: 52×68×76 Å

Foldseek 3Di:
DVLVVVVPFAQQVLCVVLVHHRDDALCVLPVVCCVVCVVVSVVVCVVQVNDRRSHRNVRSQCSQADPPPRHTHPSVCSVVVVVVCCVQVVDLVNVPNVVNVPDDPVRSVVVVVDDVLNVVVVVDVDDSQQFDPHNVDDDPPTHDDDPDDQDPVNVVVVVVVVVVVVVVVVVVVVVVVVVVVVVVVVVVPDDDD

pLDDT: mean 88.92, std 14.86, range [39.94, 98.62]

InterPro domains:
  IPR010255 Haem peroxidase superfamily [SSF48113] (1-148)
  IPR019791 Haem peroxidase, animal-type [PF03098] (1-136)
  IPR019791 Haem peroxidase, animal-type [PS50292] (1-159)
  IPR037120 Haem peroxidase domain superfamily, animal type [G3DSA:1.10.640.10] (1-154)